Protein AF-A0A2W2CG70-F1 (afdb_monomer_lite)

Radius of gyration: 18.41 Å; chains: 1; bounding box: 42×37×72 Å

Organism: NCBI:txid2070366

pLDDT: mean 86.41, std 15.99, range [41.5, 98.81]

Structure (mmCIF, N/CA/C/O backbone):
data_AF-A0A2W2CG70-F1
#
_entry.id   AF-A0A2W2CG70-F1
#
loop_
_atom_site.group_PDB
_atom_site.id
_atom_site.type_symbol
_atom_site.label_atom_id
_atom_site.label_alt_id
_atom_site.label_comp_id
_atom_site.label_asym_id
_atom_site.label_entity_id
_atom_site.label_seq_id
_atom_site.pdbx_PDB_ins_code
_atom_site.Cartn_x
_atom_site.Cartn_y
_atom_site.Cartn_z
_atom_site.occupancy
_atom_site.B_iso_or_equiv
_atom_site.auth_seq_id
_atom_site.auth_comp_id
_atom_site.auth_asym_id
_atom_site.auth_atom_id
_atom_site.pdbx_PDB_model_num
ATOM 1 N N . MET A 1 1 ? -3.891 -23.982 43.052 1.00 41.50 1 MET A N 1
ATOM 2 C CA . MET A 1 1 ? -4.940 -24.032 42.017 1.00 41.50 1 MET A CA 1
ATOM 3 C C . MET A 1 1 ? -4.743 -22.776 41.187 1.00 41.50 1 MET A C 1
ATOM 5 O O . MET A 1 1 ? -5.044 -21.699 41.677 1.00 41.50 1 MET A O 1
ATOM 9 N N . THR A 1 2 ? -4.042 -22.883 40.058 1.00 48.41 2 THR A N 1
ATOM 10 C CA . THR A 1 2 ? -3.729 -21.728 39.204 1.00 48.41 2 THR A CA 1
ATOM 11 C C . THR A 1 2 ? -4.942 -21.469 38.332 1.00 48.41 2 THR A C 1
ATOM 13 O O . THR A 1 2 ? -5.309 -22.332 37.538 1.00 48.41 2 THR A O 1
ATOM 16 N N . ASP A 1 3 ? -5.580 -20.323 38.533 1.00 46.03 3 ASP A N 1
ATOM 17 C CA . ASP A 1 3 ? -6.665 -19.867 37.677 1.00 46.03 3 ASP A CA 1
ATOM 18 C C . ASP A 1 3 ? -6.081 -19.526 36.301 1.00 46.03 3 ASP A C 1
ATOM 20 O O . ASP A 1 3 ? -5.108 -18.771 36.189 1.00 46.03 3 ASP A O 1
ATOM 24 N N . ALA A 1 4 ? -6.602 -20.165 35.257 1.00 57.19 4 ALA A N 1
ATOM 25 C CA . ALA A 1 4 ? -6.192 -19.877 33.895 1.00 57.19 4 ALA A CA 1
ATOM 26 C C . ALA A 1 4 ? -6.808 -18.531 33.505 1.00 57.19 4 ALA A C 1
ATOM 28 O O . ALA A 1 4 ? -8.027 -18.376 33.539 1.00 57.19 4 ALA A O 1
ATOM 29 N N . ALA A 1 5 ? -5.971 -17.557 33.136 1.00 57.44 5 ALA A N 1
ATOM 30 C CA . ALA A 1 5 ? -6.449 -16.259 32.674 1.00 57.44 5 ALA A CA 1
ATOM 31 C C . ALA A 1 5 ? -7.492 -16.444 31.549 1.00 57.44 5 ALA A C 1
ATOM 33 O O . ALA A 1 5 ? -7.265 -17.257 30.643 1.00 57.44 5 ALA A O 1
ATOM 34 N N . PRO A 1 6 ? -8.625 -15.717 31.580 1.00 58.00 6 PRO A N 1
ATOM 35 C CA . PRO A 1 6 ? -9.666 -15.867 30.575 1.00 58.00 6 PRO A CA 1
ATOM 36 C C . PRO A 1 6 ? -9.093 -15.576 29.188 1.00 58.00 6 PRO A C 1
ATOM 38 O O . PRO A 1 6 ? -8.381 -14.592 28.976 1.00 58.00 6 PRO A O 1
ATOM 41 N N . THR A 1 7 ? -9.395 -16.446 28.226 1.00 61.09 7 THR A N 1
ATOM 42 C CA . THR A 1 7 ? -8.954 -16.282 26.842 1.00 61.09 7 THR A CA 1
ATOM 43 C C . THR A 1 7 ? -9.645 -15.048 26.269 1.00 61.09 7 THR A C 1
ATOM 45 O O . THR A 1 7 ? -10.857 -15.050 26.055 1.00 61.09 7 THR A O 1
ATOM 48 N N . ALA A 1 8 ? -8.895 -13.965 26.061 1.00 67.25 8 ALA A N 1
ATOM 49 C CA . ALA A 1 8 ? -9.449 -12.751 25.478 1.00 67.25 8 ALA A CA 1
ATOM 50 C C . ALA A 1 8 ? -9.982 -13.062 24.072 1.00 67.25 8 ALA A C 1
ATOM 52 O O . ALA A 1 8 ? -9.225 -13.474 23.189 1.00 67.25 8 ALA A O 1
ATOM 53 N N . ARG A 1 9 ? -11.289 -12.873 23.869 1.00 79.31 9 ARG A N 1
ATOM 54 C CA . ARG A 1 9 ? -11.923 -12.970 22.552 1.00 79.31 9 ARG A CA 1
ATOM 55 C C . ARG A 1 9 ? -11.298 -11.914 21.639 1.00 79.31 9 ARG A C 1
ATOM 57 O O . ARG A 1 9 ? -11.255 -10.740 21.997 1.00 79.31 9 ARG A O 1
ATOM 64 N N . ARG A 1 10 ? -10.788 -12.347 20.486 1.00 85.38 10 ARG A N 1
ATOM 65 C CA . ARG A 1 10 ? -10.237 -11.471 19.449 1.00 85.38 10 ARG A CA 1
ATOM 66 C C . ARG A 1 10 ? -11.192 -11.463 18.268 1.00 85.38 10 ARG A C 1
ATOM 68 O O . ARG A 1 10 ? -11.535 -12.533 17.768 1.00 85.38 10 ARG A O 1
ATOM 75 N N . ASP A 1 11 ? -11.590 -10.277 17.835 1.00 92.69 11 ASP A N 1
ATOM 76 C CA . ASP A 1 11 ? -12.303 -10.105 16.575 1.00 92.69 11 ASP A CA 1
ATOM 77 C C . ASP A 1 11 ? -11.275 -10.029 15.441 1.00 92.69 11 ASP A C 1
ATOM 79 O O . ASP A 1 11 ? -10.286 -9.299 15.528 1.00 92.69 11 ASP A O 1
ATOM 83 N N . ILE A 1 12 ? -11.469 -10.850 14.407 1.00 94.00 12 ILE A N 1
ATOM 84 C CA . ILE A 1 12 ? -10.567 -10.961 13.257 1.00 94.00 12 ILE A CA 1
ATOM 85 C C . ILE A 1 12 ? -11.420 -10.895 11.994 1.00 94.00 12 ILE A C 1
ATOM 87 O O . ILE A 1 12 ? -12.376 -11.655 11.845 1.00 94.00 12 ILE A O 1
ATOM 91 N N . ALA A 1 13 ? -11.044 -10.010 11.075 1.00 95.38 13 ALA A N 1
ATOM 92 C CA . ALA A 1 13 ? -11.627 -9.910 9.746 1.00 95.38 13 ALA A CA 1
ATOM 93 C C . ALA A 1 13 ? -10.528 -10.049 8.690 1.00 95.38 13 ALA A C 1
ATOM 95 O O . ALA A 1 13 ? -9.405 -9.592 8.889 1.00 95.38 13 ALA A O 1
ATOM 96 N N . TYR A 1 14 ? -10.869 -10.666 7.559 1.00 95.56 14 TYR A N 1
ATOM 97 C CA . TYR A 1 14 ? -10.005 -10.760 6.387 1.00 95.56 14 TYR A CA 1
ATOM 98 C C . TYR A 1 14 ? -10.739 -10.212 5.168 1.00 95.56 14 TYR A C 1
ATOM 100 O O . TYR A 1 14 ? -11.885 -10.583 4.899 1.00 95.56 14 TYR A O 1
ATOM 108 N N . ARG A 1 15 ? -10.062 -9.356 4.406 1.00 97.25 15 ARG A N 1
ATOM 109 C CA . ARG A 1 15 ? -10.534 -8.856 3.119 1.00 97.25 15 ARG A CA 1
ATOM 110 C C . ARG A 1 15 ? -9.340 -8.737 2.186 1.00 97.25 15 ARG A C 1
ATOM 112 O O . ARG A 1 15 ? -8.284 -8.305 2.607 1.00 97.25 15 ARG A O 1
ATOM 119 N N . ALA A 1 16 ? -9.526 -9.093 0.921 1.00 97.25 16 ALA A N 1
ATOM 120 C CA . ALA A 1 16 ? -8.503 -8.941 -0.102 1.00 97.25 16 ALA A CA 1
ATOM 121 C C . ALA A 1 16 ? -9.121 -8.533 -1.436 1.00 97.25 16 ALA A C 1
ATOM 123 O O . ALA A 1 16 ? -10.304 -8.774 -1.684 1.00 97.25 16 ALA A O 1
ATOM 124 N N . PHE A 1 17 ? -8.282 -7.963 -2.292 1.00 98.69 17 PHE A N 1
ATOM 125 C CA . PHE A 1 17 ? -8.574 -7.613 -3.673 1.00 98.69 17 PHE A CA 1
ATOM 126 C C . PHE A 1 17 ? -7.790 -8.546 -4.599 1.00 98.69 17 PHE A C 1
ATOM 128 O O . PHE A 1 17 ? -6.573 -8.704 -4.458 1.00 98.69 17 PHE A O 1
ATOM 135 N N . ARG A 1 18 ? -8.484 -9.192 -5.537 1.00 98.38 18 ARG A N 1
ATOM 136 C CA . ARG A 1 18 ? -7.924 -10.083 -6.559 1.00 98.38 18 ARG A CA 1
ATOM 137 C C . ARG A 1 18 ? -7.859 -9.342 -7.889 1.00 98.38 18 ARG A C 1
ATOM 139 O O . ARG A 1 18 ? -8.874 -8.954 -8.459 1.00 98.38 18 ARG A O 1
ATOM 146 N N . LEU A 1 19 ? -6.654 -9.143 -8.403 1.00 97.69 19 LEU A N 1
ATOM 147 C CA . LEU A 1 19 ? -6.395 -8.308 -9.570 1.00 97.69 19 LEU A CA 1
ATOM 148 C C . LEU A 1 19 ? -6.132 -9.191 -10.802 1.00 97.69 19 LEU A C 1
ATOM 150 O O . LEU A 1 19 ? -5.531 -10.257 -10.670 1.00 97.69 19 LEU A O 1
ATOM 154 N N . PRO A 1 20 ? -6.584 -8.784 -12.001 1.00 97.62 20 PRO A N 1
ATOM 155 C CA . PRO A 1 20 ? -7.140 -7.468 -12.341 1.00 97.62 20 PRO A CA 1
ATOM 156 C C . PRO A 1 20 ? -8.638 -7.291 -12.037 1.00 97.62 20 PRO A C 1
ATOM 158 O O . PRO A 1 20 ? -9.137 -6.177 -12.171 1.00 97.62 20 PRO A O 1
ATOM 161 N N . ALA A 1 21 ? -9.354 -8.348 -11.638 1.00 98.00 21 ALA A N 1
ATOM 162 C CA . ALA A 1 21 ? -10.815 -8.332 -11.511 1.00 98.00 21 ALA A CA 1
ATOM 163 C C . ALA A 1 21 ? -11.333 -7.203 -10.601 1.00 98.00 21 ALA A C 1
ATOM 165 O O . ALA A 1 21 ? -12.242 -6.477 -10.992 1.00 98.00 21 ALA A O 1
ATOM 166 N N . ASP A 1 22 ? -10.700 -6.990 -9.447 1.00 98.50 22 ASP A N 1
ATOM 167 C CA . ASP A 1 22 ? -11.088 -5.965 -8.471 1.00 98.50 22 ASP A CA 1
ATOM 168 C C . ASP A 1 22 ? -10.424 -4.594 -8.702 1.00 98.50 22 ASP A C 1
ATOM 170 O O . ASP A 1 22 ? -10.625 -3.675 -7.910 1.00 98.50 22 ASP A O 1
ATOM 174 N N . ALA A 1 23 ? -9.644 -4.410 -9.776 1.00 97.88 23 ALA A N 1
ATOM 175 C CA . ALA A 1 23 ? -8.886 -3.170 -9.991 1.00 97.88 23 ALA A CA 1
ATOM 176 C C . ALA A 1 23 ? -9.788 -1.924 -10.020 1.00 97.88 23 ALA A C 1
ATOM 178 O O . ALA A 1 23 ? -9.415 -0.880 -9.487 1.00 97.88 23 ALA A O 1
ATOM 179 N N . HIS A 1 24 ? -10.990 -2.065 -10.585 1.00 97.81 24 HIS A N 1
ATOM 180 C CA . HIS A 1 24 ? -12.003 -1.015 -10.707 1.00 97.81 24 HIS A CA 1
ATOM 181 C C . HIS A 1 24 ? -12.588 -0.541 -9.367 1.00 97.81 24 HIS A C 1
ATOM 183 O O . HIS A 1 24 ? -13.222 0.508 -9.328 1.00 97.81 24 HIS A O 1
ATOM 189 N N . GLN A 1 25 ? -12.412 -1.302 -8.280 1.00 98.31 25 GLN A N 1
ATOM 190 C CA . GLN A 1 25 ? -12.869 -0.885 -6.949 1.00 98.31 25 GLN A CA 1
ATOM 191 C C . GLN A 1 25 ? -11.955 0.186 -6.348 1.00 98.31 25 GLN A C 1
ATOM 193 O O . GLN A 1 25 ? -12.378 0.923 -5.462 1.00 98.31 25 GLN A O 1
ATOM 198 N N . GLY A 1 26 ? -10.702 0.249 -6.804 1.00 98.19 26 GLY A N 1
ATOM 199 C CA . GLY A 1 26 ? -9.720 1.224 -6.353 1.00 98.19 26 GLY A CA 1
ATOM 200 C C . GLY A 1 26 ? -9.451 2.328 -7.372 1.00 98.19 26 GLY A C 1
ATOM 201 O O . GLY A 1 26 ? -9.994 2.357 -8.474 1.00 98.19 26 GLY A O 1
ATOM 202 N N . VAL A 1 27 ? -8.557 3.235 -6.993 1.00 98.62 27 VAL A N 1
ATOM 203 C CA . VAL A 1 27 ? -8.083 4.334 -7.835 1.00 98.62 27 VAL A CA 1
ATOM 204 C C . VAL A 1 27 ? -6.747 3.945 -8.456 1.00 98.62 27 VAL A C 1
ATOM 206 O O . VAL A 1 27 ? -5.806 3.602 -7.741 1.00 98.62 27 VAL A O 1
ATOM 209 N N . LEU A 1 28 ? -6.670 4.009 -9.784 1.00 98.44 28 LEU A N 1
ATOM 210 C CA . LEU A 1 28 ? -5.465 3.770 -10.578 1.00 98.44 28 LEU A CA 1
ATOM 211 C C . LEU A 1 28 ? -4.801 5.116 -10.904 1.00 98.44 28 LEU A C 1
ATOM 213 O O . LEU A 1 28 ? -5.445 6.000 -11.464 1.00 98.44 28 LEU A O 1
ATOM 217 N N . ALA A 1 29 ? -3.516 5.266 -10.589 1.00 97.75 29 ALA A N 1
ATOM 218 C CA . ALA A 1 29 ? -2.725 6.450 -10.914 1.00 97.75 29 ALA A CA 1
ATOM 219 C C . ALA A 1 29 ? -1.403 6.025 -11.569 1.00 97.75 29 ALA A C 1
ATOM 221 O O . ALA A 1 29 ? -0.522 5.483 -10.906 1.00 97.75 29 ALA A O 1
ATOM 222 N N . GLY A 1 30 ? -1.273 6.226 -12.881 1.00 95.25 30 GLY A N 1
ATOM 223 C CA . GLY A 1 30 ? -0.100 5.807 -13.665 1.00 95.25 30 GLY A CA 1
ATOM 224 C C . GLY A 1 30 ? 0.114 4.295 -13.788 1.00 95.25 30 GLY A C 1
ATOM 225 O O . GLY A 1 30 ? 1.184 3.820 -14.165 1.00 95.25 30 GLY A O 1
ATOM 226 N N . VAL A 1 31 ? -0.924 3.529 -13.474 1.00 96.75 31 VAL A N 1
ATOM 227 C CA . VAL A 1 31 ? -1.001 2.074 -13.603 1.00 96.75 31 VAL A CA 1
ATOM 228 C C . VAL A 1 31 ? -2.277 1.716 -14.355 1.00 96.75 31 VAL A C 1
ATOM 230 O O . VAL A 1 31 ? -3.212 2.515 -14.423 1.00 96.75 31 VAL A O 1
ATOM 233 N N . ARG A 1 32 ? -2.353 0.496 -14.880 1.00 96.56 32 ARG A N 1
ATOM 234 C CA . ARG A 1 32 ? -3.570 -0.033 -15.505 1.00 96.56 32 ARG A CA 1
ATOM 235 C C . ARG A 1 32 ? -3.802 -1.487 -15.125 1.00 96.56 32 ARG A C 1
ATOM 237 O O . ARG A 1 32 ? -2.875 -2.198 -14.747 1.00 96.56 32 ARG A O 1
ATOM 244 N N . ALA A 1 33 ? -5.042 -1.942 -15.269 1.00 96.75 33 ALA A N 1
ATOM 245 C CA . ALA A 1 33 ? -5.353 -3.364 -15.226 1.00 96.75 33 ALA A CA 1
ATOM 246 C C . ALA A 1 33 ? -4.838 -4.046 -16.509 1.00 96.75 33 ALA A C 1
ATOM 248 O O . ALA A 1 33 ? -5.208 -3.664 -17.619 1.00 96.75 33 ALA A O 1
ATOM 249 N N . GLY A 1 34 ? -3.963 -5.035 -16.352 1.00 93.75 34 GLY A N 1
ATOM 250 C CA . GLY A 1 34 ? -3.475 -5.925 -17.405 1.00 93.75 34 GLY A CA 1
ATOM 251 C C . GLY A 1 34 ? -4.012 -7.346 -17.241 1.00 93.75 34 GLY A C 1
ATOM 252 O O . GLY A 1 34 ? -4.741 -7.647 -16.300 1.00 93.75 34 GLY A O 1
ATOM 253 N N . GLY A 1 35 ? -3.617 -8.267 -18.124 1.00 90.44 35 GLY A N 1
ATOM 254 C CA . GLY A 1 35 ? -4.119 -9.653 -18.100 1.00 90.44 35 GLY A CA 1
ATOM 255 C C . GLY A 1 35 ? -3.707 -10.475 -16.869 1.00 90.44 35 GLY A C 1
ATOM 256 O O . GLY A 1 35 ? -4.292 -11.521 -16.605 1.00 90.44 35 GLY A O 1
ATOM 257 N N . ARG A 1 36 ? -2.702 -10.017 -16.112 1.00 91.25 36 ARG A N 1
ATOM 258 C CA . ARG A 1 36 ? -2.125 -10.730 -14.958 1.00 91.25 36 ARG A CA 1
ATOM 259 C C . ARG A 1 36 ? -2.292 -10.014 -13.617 1.00 91.25 36 ARG A C 1
ATOM 261 O O . ARG A 1 36 ? -1.913 -10.583 -12.598 1.00 91.25 36 ARG A O 1
ATOM 268 N N . GLY A 1 37 ? -2.801 -8.786 -13.613 1.00 97.00 37 GLY A N 1
ATOM 269 C CA . GLY A 1 37 ? -2.828 -7.931 -12.431 1.00 97.00 37 GLY A CA 1
ATOM 270 C C . GLY A 1 37 ? -2.785 -6.452 -12.793 1.00 97.00 37 GLY A C 1
ATOM 271 O O . GLY A 1 37 ? -3.039 -6.082 -13.937 1.00 97.00 37 GLY A O 1
ATOM 272 N N . ILE A 1 38 ? -2.460 -5.607 -11.822 1.00 97.94 38 ILE A N 1
ATOM 273 C CA . ILE A 1 38 ? -2.182 -4.186 -12.053 1.00 97.94 38 ILE A CA 1
ATOM 274 C C . ILE A 1 38 ? -0.716 -4.028 -12.429 1.00 97.94 38 ILE A C 1
ATOM 276 O O . ILE A 1 38 ? 0.149 -4.550 -11.733 1.00 97.94 38 ILE A O 1
ATOM 280 N N . GLU A 1 39 ? -0.447 -3.293 -13.502 1.00 95.94 39 GLU A N 1
ATOM 281 C CA . GLU A 1 39 ? 0.895 -3.049 -14.029 1.00 95.94 39 GLU A CA 1
ATOM 282 C C . GLU A 1 39 ? 1.145 -1.558 -14.267 1.00 95.94 39 GLU A C 1
ATOM 284 O O . GLU A 1 39 ? 0.213 -0.781 -14.501 1.00 95.94 39 GLU A O 1
ATOM 289 N N . LEU A 1 40 ? 2.414 -1.154 -14.190 1.00 92.62 40 LEU A N 1
ATOM 290 C CA . LEU A 1 40 ? 2.839 0.215 -14.477 1.00 92.62 40 LEU A CA 1
ATOM 291 C C . LEU A 1 40 ? 2.621 0.538 -15.966 1.00 92.62 40 LEU A C 1
ATOM 293 O O . LEU A 1 40 ? 3.000 -0.258 -16.825 1.00 92.62 40 LEU A O 1
ATOM 297 N N . ALA A 1 41 ? 2.001 1.684 -16.264 1.00 89.62 41 ALA A N 1
ATOM 298 C CA . ALA A 1 41 ? 1.659 2.088 -17.631 1.00 89.62 41 ALA A CA 1
ATOM 299 C C . ALA A 1 41 ? 2.252 3.455 -17.975 1.00 89.62 41 ALA A C 1
ATOM 301 O O . ALA A 1 41 ? 3.289 3.506 -18.629 1.00 89.62 41 ALA A O 1
ATOM 302 N N . ASP A 1 42 ? 1.634 4.522 -17.469 1.00 88.81 42 ASP A N 1
ATOM 303 C CA . ASP A 1 42 ? 2.046 5.913 -17.666 1.00 88.81 42 ASP A CA 1
ATOM 304 C C . ASP A 1 42 ? 2.460 6.498 -16.306 1.00 88.81 42 ASP A C 1
ATOM 306 O O . ASP A 1 42 ? 1.625 7.096 -15.627 1.00 88.81 42 ASP A O 1
ATOM 310 N N . PRO A 1 43 ? 3.701 6.270 -15.832 1.00 90.06 43 PRO A N 1
ATOM 311 C CA . PRO A 1 43 ? 4.106 6.636 -14.479 1.00 90.06 43 PRO A CA 1
ATOM 312 C C . PRO A 1 43 ? 3.820 8.110 -14.175 1.00 90.06 43 PRO A C 1
ATOM 314 O O . PRO A 1 43 ? 4.233 9.004 -14.909 1.00 90.06 43 PRO A O 1
ATOM 317 N N . VAL A 1 44 ? 3.129 8.365 -13.065 1.00 90.56 44 VAL A N 1
ATOM 318 C CA . VAL A 1 44 ? 2.716 9.717 -12.640 1.00 90.56 44 VAL A CA 1
ATOM 319 C C . VAL A 1 44 ? 3.591 10.278 -11.522 1.00 90.56 44 VAL A C 1
ATOM 321 O O . VAL A 1 44 ? 3.401 11.413 -11.091 1.00 90.56 44 VAL A O 1
ATOM 324 N N . GLY A 1 45 ? 4.535 9.484 -11.020 1.00 91.12 45 GLY A N 1
ATOM 325 C CA . GLY A 1 45 ? 5.407 9.858 -9.919 1.00 91.12 45 GLY A CA 1
ATOM 326 C C . GLY A 1 45 ? 6.840 9.400 -10.129 1.00 91.12 45 GLY A C 1
ATOM 327 O O . GLY A 1 45 ? 7.146 8.576 -10.993 1.00 91.12 45 GLY A O 1
ATOM 328 N N . ARG A 1 46 ? 7.722 9.938 -9.290 1.00 91.12 46 ARG A N 1
ATOM 329 C CA . ARG A 1 46 ? 9.107 9.498 -9.160 1.00 91.12 46 ARG A CA 1
ATOM 330 C C . ARG A 1 46 ? 9.412 9.258 -7.691 1.00 91.12 46 ARG A C 1
ATOM 332 O O . ARG A 1 46 ? 8.941 10.009 -6.838 1.00 91.12 46 ARG A O 1
ATOM 339 N N . LEU A 1 47 ? 10.199 8.229 -7.412 1.00 90.81 47 LEU A N 1
ATOM 340 C CA . LEU A 1 47 ? 10.715 7.955 -6.079 1.00 90.81 47 LEU A CA 1
ATOM 341 C C . LEU A 1 47 ? 12.225 7.764 -6.167 1.00 90.81 47 LEU A C 1
ATOM 343 O O . LEU A 1 47 ? 12.699 6.934 -6.941 1.00 90.81 47 LEU A O 1
ATOM 347 N N . ASP A 1 48 ? 12.967 8.514 -5.362 1.00 89.50 48 ASP A N 1
ATOM 348 C CA . ASP A 1 48 ? 14.386 8.260 -5.149 1.00 89.50 48 ASP A CA 1
ATOM 349 C C . ASP A 1 48 ? 14.513 7.293 -3.961 1.00 89.50 48 ASP A C 1
ATOM 351 O O . ASP A 1 48 ? 13.917 7.511 -2.903 1.00 89.50 48 ASP A O 1
ATOM 355 N N . HIS A 1 49 ? 15.250 6.199 -4.144 1.00 84.75 49 HIS A N 1
ATOM 356 C CA . HIS A 1 49 ? 15.555 5.237 -3.089 1.00 84.75 49 HIS A CA 1
ATOM 357 C C .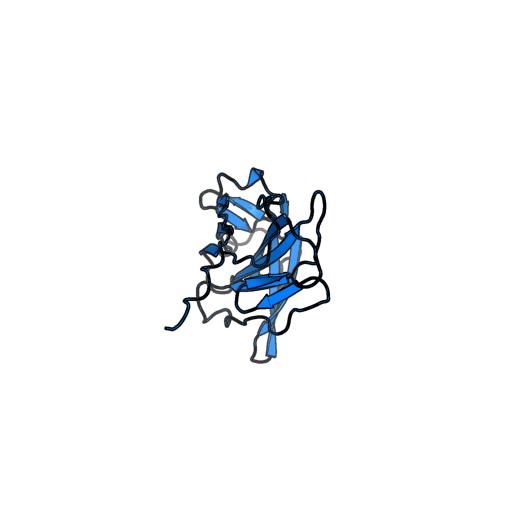 HIS A 1 49 ? 17.065 5.135 -2.914 1.00 84.75 49 HIS A C 1
ATOM 359 O O . HIS A 1 49 ? 17.793 4.938 -3.889 1.00 84.75 49 HIS A O 1
ATOM 365 N N . THR A 1 50 ? 17.517 5.264 -1.671 1.00 82.62 50 THR A N 1
ATOM 366 C CA . THR A 1 50 ? 18.922 5.139 -1.292 1.00 82.62 50 THR A CA 1
ATOM 367 C C . THR A 1 50 ? 19.148 3.772 -0.670 1.00 82.62 50 THR A C 1
ATOM 369 O O . THR A 1 50 ? 18.649 3.498 0.421 1.00 82.62 50 THR A O 1
ATOM 372 N N . ASP A 1 51 ? 19.912 2.935 -1.365 1.00 73.44 51 ASP A N 1
ATOM 373 C CA . ASP A 1 51 ? 20.335 1.634 -0.864 1.00 73.44 51 ASP A CA 1
ATOM 374 C C . ASP A 1 51 ? 21.221 1.796 0.393 1.00 73.44 51 ASP A C 1
ATOM 376 O O . ASP A 1 51 ? 21.882 2.827 0.566 1.00 73.44 51 ASP A O 1
ATOM 380 N N . PRO A 1 52 ? 21.320 0.774 1.268 1.00 69.75 52 PRO A N 1
ATOM 381 C CA . PRO A 1 52 ? 22.200 0.813 2.443 1.00 69.75 52 PRO A CA 1
ATOM 382 C C . PRO A 1 52 ? 23.686 1.054 2.124 1.00 69.75 52 PRO A C 1
ATOM 384 O O . PRO A 1 52 ? 24.435 1.501 2.990 1.00 69.75 52 PRO A O 1
ATOM 387 N N . ASP A 1 53 ? 24.122 0.780 0.889 1.00 77.19 53 ASP A N 1
ATOM 388 C CA . ASP A 1 53 ? 25.465 1.104 0.383 1.00 77.19 53 ASP A CA 1
ATOM 389 C C . ASP A 1 53 ? 25.610 2.579 -0.059 1.00 77.19 53 ASP A C 1
ATOM 391 O O . ASP A 1 53 ? 26.623 2.960 -0.645 1.00 77.19 53 ASP A O 1
ATOM 395 N N . SER A 1 54 ? 24.618 3.417 0.266 1.00 77.38 54 SER A N 1
ATOM 396 C CA . SER A 1 54 ? 24.521 4.853 -0.032 1.00 77.38 54 SER A CA 1
ATOM 397 C C . SER A 1 54 ? 24.366 5.203 -1.514 1.00 77.38 54 SER A C 1
ATOM 399 O O . SER A 1 54 ? 24.546 6.361 -1.896 1.00 77.38 54 SER A O 1
ATOM 401 N N . ARG A 1 55 ? 24.006 4.241 -2.371 1.00 81.06 55 ARG A N 1
ATOM 402 C CA . ARG A 1 55 ? 23.660 4.527 -3.767 1.00 81.06 55 ARG A CA 1
ATOM 403 C C . ARG A 1 55 ? 22.199 4.933 -3.881 1.00 81.06 55 ARG A C 1
ATOM 405 O O . ARG A 1 55 ? 21.304 4.166 -3.546 1.00 81.06 55 ARG A O 1
ATOM 412 N N . THR A 1 56 ? 21.953 6.126 -4.411 1.00 85.19 56 THR A N 1
ATOM 413 C CA . THR A 1 56 ? 20.597 6.574 -4.739 1.00 85.19 56 THR A CA 1
ATOM 414 C C . THR A 1 56 ? 20.247 6.201 -6.171 1.00 85.19 56 THR A C 1
ATOM 416 O O . THR A 1 56 ? 20.973 6.540 -7.105 1.00 85.19 56 THR A O 1
ATOM 419 N N . ARG A 1 57 ? 19.109 5.532 -6.343 1.00 86.69 57 ARG A N 1
ATOM 420 C CA . ARG A 1 57 ? 18.507 5.220 -7.640 1.00 86.69 57 ARG A CA 1
ATOM 421 C C . ARG A 1 57 ? 17.137 5.869 -7.741 1.00 86.69 57 ARG A C 1
ATOM 423 O O . ARG A 1 57 ? 16.415 5.966 -6.750 1.00 86.69 57 ARG A O 1
ATOM 430 N N . ARG A 1 58 ? 16.778 6.280 -8.952 1.00 90.31 58 ARG A N 1
ATOM 431 C CA . ARG A 1 58 ? 15.482 6.880 -9.257 1.00 90.31 58 ARG A CA 1
ATOM 432 C C . ARG A 1 58 ? 14.560 5.860 -9.901 1.00 90.31 58 ARG A C 1
ATOM 434 O O . ARG A 1 58 ? 14.980 5.094 -10.766 1.00 90.31 58 ARG A O 1
ATOM 441 N N . TYR A 1 59 ? 13.297 5.900 -9.505 1.00 92.00 59 TYR A N 1
ATOM 442 C CA . TYR A 1 59 ? 12.262 4.996 -9.978 1.00 92.00 59 TYR A CA 1
ATOM 443 C C . TYR A 1 59 ? 11.086 5.780 -10.545 1.00 92.00 59 TYR A C 1
ATOM 445 O O . TYR A 1 59 ? 10.649 6.769 -9.954 1.00 92.00 59 TYR A O 1
ATOM 453 N N . ALA A 1 60 ? 10.560 5.314 -11.673 1.00 93.56 60 ALA A N 1
ATOM 454 C CA . ALA A 1 60 ? 9.259 5.711 -12.177 1.00 93.56 60 ALA A CA 1
ATOM 455 C C . ALA A 1 60 ? 8.178 4.990 -11.361 1.00 93.56 60 ALA A C 1
ATOM 457 O O . ALA A 1 60 ? 8.305 3.794 -11.079 1.00 93.56 60 ALA A O 1
ATOM 458 N N . ALA A 1 61 ? 7.134 5.718 -10.968 1.00 95.44 61 ALA A N 1
ATOM 459 C CA . ALA A 1 61 ? 6.136 5.238 -10.023 1.00 95.44 61 ALA A CA 1
ATOM 460 C C . ALA A 1 61 ? 4.699 5.438 -10.517 1.00 95.44 61 ALA A C 1
ATOM 462 O O . ALA A 1 61 ? 4.343 6.460 -11.110 1.00 95.44 61 ALA A O 1
ATOM 463 N N . GLY A 1 62 ? 3.855 4.468 -10.190 1.00 97.31 62 GLY A N 1
ATOM 464 C CA . GLY A 1 62 ? 2.404 4.535 -10.315 1.00 97.31 62 GLY A CA 1
ATOM 465 C C . GLY A 1 62 ? 1.769 3.708 -9.203 1.00 97.31 62 GLY A C 1
ATOM 466 O O . GLY A 1 62 ? 2.403 2.800 -8.675 1.00 97.31 62 GLY A O 1
ATOM 467 N N . SER A 1 63 ? 0.544 4.025 -8.799 1.00 98.50 63 SER A N 1
ATOM 468 C CA . SER A 1 63 ? -0.086 3.398 -7.637 1.00 98.50 63 SER A CA 1
ATOM 469 C C . SER A 1 63 ? -1.520 2.966 -7.884 1.00 98.50 63 SER A C 1
ATOM 471 O O . SER A 1 63 ? -2.267 3.593 -8.635 1.00 98.50 63 SER A O 1
ATOM 473 N N . TRP A 1 64 ? -1.904 1.897 -7.196 1.00 98.75 64 TRP A N 1
ATOM 474 C CA . TRP A 1 64 ? -3.295 1.536 -6.993 1.00 98.75 64 TRP A CA 1
ATOM 475 C C . TRP A 1 64 ? -3.657 1.716 -5.523 1.00 98.75 64 TRP A C 1
ATOM 477 O O . TRP A 1 64 ? -2.942 1.239 -4.640 1.00 98.75 64 TRP A O 1
ATOM 487 N N . THR A 1 65 ? -4.759 2.413 -5.260 1.00 98.81 65 THR A N 1
ATOM 488 C CA . THR A 1 65 ? -5.273 2.647 -3.904 1.00 98.81 65 THR A CA 1
ATOM 489 C C . THR A 1 65 ? -6.635 1.989 -3.763 1.00 98.81 65 THR A C 1
ATOM 491 O O . THR A 1 65 ? -7.535 2.284 -4.546 1.00 98.81 65 THR A O 1
ATOM 494 N N . SER A 1 66 ? -6.801 1.111 -2.775 1.00 98.75 66 SER A N 1
ATOM 495 C CA . SER A 1 66 ? -8.077 0.444 -2.505 1.00 98.75 66 SER A CA 1
ATOM 496 C C . SER A 1 66 ? -9.156 1.453 -2.087 1.00 98.75 66 SER A C 1
ATOM 498 O O . SER A 1 66 ? -8.820 2.548 -1.630 1.00 98.75 66 SER A O 1
ATOM 500 N N . PRO A 1 67 ? -10.454 1.112 -2.141 1.00 98.12 67 PRO A N 1
ATOM 501 C CA . PRO A 1 67 ? -11.434 1.825 -1.327 1.00 98.12 67 PRO A CA 1
ATOM 502 C C . PRO A 1 67 ? -11.130 1.583 0.167 1.00 98.12 67 PRO A C 1
ATOM 504 O O . PRO A 1 67 ? -10.404 0.633 0.497 1.00 98.12 67 PRO A O 1
ATOM 507 N N . PRO A 1 68 ? -11.648 2.415 1.085 1.00 97.75 68 PRO A N 1
ATOM 508 C CA . PRO A 1 68 ? -11.618 2.075 2.501 1.00 97.75 68 PRO A CA 1
ATOM 509 C C . PRO A 1 68 ? -12.420 0.791 2.756 1.00 97.75 68 PRO A C 1
ATOM 511 O O . PRO A 1 68 ? -13.473 0.562 2.159 1.00 97.75 68 PRO A O 1
ATOM 514 N N . VAL A 1 69 ? -11.906 -0.058 3.639 1.00 97.75 69 VAL A N 1
ATOM 515 C CA . VAL A 1 69 ? -12.496 -1.339 4.029 1.00 97.75 69 VAL A CA 1
ATOM 516 C C . VAL A 1 69 ? -12.887 -1.264 5.497 1.00 97.75 69 VAL A C 1
ATOM 518 O O . VAL A 1 69 ? -12.031 -1.080 6.359 1.00 97.75 69 VAL A O 1
ATOM 521 N N . ALA A 1 70 ? -14.174 -1.437 5.788 1.00 96.62 70 ALA A N 1
ATOM 522 C CA . ALA A 1 70 ? -14.664 -1.517 7.159 1.00 96.62 70 ALA A CA 1
ATOM 523 C C . ALA A 1 70 ? -14.265 -2.853 7.807 1.00 96.62 70 ALA A C 1
ATOM 525 O O . ALA A 1 70 ? -14.445 -3.916 7.211 1.00 96.62 70 ALA A O 1
ATOM 526 N N . ALA A 1 71 ? -13.769 -2.802 9.045 1.00 95.19 71 ALA A N 1
ATOM 527 C CA . ALA A 1 71 ? -13.495 -3.993 9.851 1.00 95.19 71 ALA A CA 1
ATOM 528 C C . ALA A 1 71 ? -14.747 -4.489 10.596 1.00 95.19 71 ALA A C 1
ATOM 530 O O . ALA A 1 71 ? -14.863 -5.676 10.886 1.00 95.19 71 ALA A O 1
ATOM 531 N N . GLY A 1 72 ? -15.690 -3.586 10.893 1.00 94.00 72 GLY A N 1
ATOM 532 C CA . GLY A 1 72 ? -16.894 -3.878 11.685 1.00 94.00 72 GLY A CA 1
ATOM 533 C C . GLY A 1 72 ? -16.673 -3.848 13.204 1.00 94.00 72 GLY A C 1
ATOM 534 O O . GLY A 1 72 ? -17.595 -4.135 13.961 1.00 94.00 72 GLY A O 1
ATOM 535 N N . PHE A 1 73 ? -15.466 -3.493 13.649 1.00 94.81 73 PHE A N 1
ATOM 536 C CA . PHE A 1 73 ? -15.070 -3.339 15.049 1.00 94.81 73 PHE A CA 1
ATOM 537 C C . PHE A 1 73 ? -13.888 -2.365 15.160 1.00 94.81 73 PHE A C 1
ATOM 539 O O . PHE A 1 73 ? -13.270 -2.009 14.155 1.00 94.81 73 PHE A O 1
ATOM 546 N N . ALA A 1 74 ? -13.565 -1.935 16.382 1.00 95.75 74 ALA A N 1
ATOM 547 C CA . ALA A 1 74 ? -12.394 -1.100 16.638 1.00 95.75 74 ALA A CA 1
ATOM 548 C C . ALA A 1 74 ? -11.098 -1.885 16.361 1.00 95.75 74 ALA A C 1
ATOM 550 O O . ALA A 1 74 ? -10.813 -2.897 17.005 1.00 95.75 74 ALA A O 1
ATOM 551 N N . VAL A 1 75 ? -10.313 -1.409 15.402 1.00 96.56 75 VAL A N 1
ATOM 552 C CA . VAL A 1 75 ? -9.081 -2.037 14.925 1.00 96.56 75 VAL A CA 1
ATOM 553 C C . VAL A 1 75 ? -7.923 -1.679 15.850 1.00 96.56 75 VAL A C 1
ATOM 555 O O . VAL A 1 75 ? -7.690 -0.509 16.145 1.00 96.56 75 VAL A O 1
ATOM 558 N N . ARG A 1 76 ? -7.163 -2.693 16.275 1.00 96.25 76 ARG A N 1
ATOM 559 C CA . ARG A 1 76 ? -5.885 -2.505 16.983 1.00 96.25 76 ARG A CA 1
ATOM 560 C C . ARG A 1 76 ? -4.671 -2.753 16.107 1.00 96.25 76 ARG A C 1
ATOM 562 O O . ARG A 1 76 ? -3.667 -2.067 16.258 1.00 96.25 76 ARG A O 1
ATOM 569 N N . GLU A 1 77 ? -4.762 -3.735 15.221 1.00 96.56 77 GLU A N 1
ATOM 570 C CA . GLU A 1 77 ? -3.655 -4.187 14.388 1.00 96.56 77 GLU A CA 1
ATOM 571 C C . GLU A 1 77 ? -4.171 -4.480 12.978 1.00 96.56 77 GLU A C 1
ATOM 573 O O . GLU A 1 77 ? -5.257 -5.043 12.821 1.00 96.56 77 GLU A O 1
ATOM 578 N N . VAL A 1 78 ? -3.396 -4.104 11.961 1.00 97.31 78 VAL A N 1
ATOM 579 C CA . VAL A 1 78 ? -3.626 -4.485 10.561 1.00 97.31 78 VAL A CA 1
ATOM 580 C C . VAL A 1 78 ? -2.332 -5.055 10.002 1.00 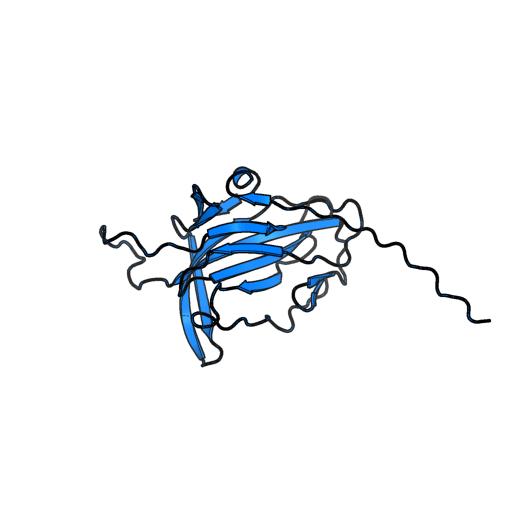97.31 78 VAL A C 1
ATOM 582 O O . VAL A 1 78 ? -1.292 -4.400 10.056 1.00 97.31 78 VAL A O 1
ATOM 585 N N . VAL A 1 79 ? -2.407 -6.263 9.451 1.00 95.88 79 VAL A N 1
ATOM 586 C CA . VAL A 1 79 ? -1.271 -6.972 8.852 1.00 95.88 79 VAL A CA 1
ATOM 587 C C . VAL A 1 79 ? -1.577 -7.168 7.369 1.00 95.88 79 VAL A C 1
ATOM 589 O O . VAL A 1 79 ? -2.448 -7.981 7.054 1.00 95.88 79 VAL A O 1
ATOM 592 N N . PRO A 1 80 ? -0.928 -6.429 6.452 1.00 95.62 80 PRO A N 1
ATOM 593 C CA . PRO A 1 80 ? -1.152 -6.607 5.031 1.00 95.62 80 PRO A CA 1
ATOM 594 C C . PRO A 1 80 ? -0.411 -7.832 4.497 1.00 95.62 80 PRO A C 1
ATOM 596 O O . PRO A 1 80 ? 0.667 -8.214 4.949 1.00 95.62 80 PRO A O 1
ATOM 599 N N . SER A 1 81 ? -0.969 -8.390 3.437 1.00 95.81 81 SER A N 1
ATOM 600 C CA . SER A 1 81 ? -0.401 -9.462 2.636 1.00 95.81 81 SER A CA 1
ATOM 601 C C . SER A 1 81 ? -0.599 -9.154 1.153 1.00 95.81 81 SER A C 1
ATOM 603 O O . SER A 1 81 ? -1.562 -8.495 0.756 1.00 95.81 81 SER A O 1
ATOM 605 N N . TRP A 1 82 ? 0.314 -9.611 0.298 1.00 97.31 82 TRP A N 1
ATOM 606 C CA . TRP A 1 82 ? 0.206 -9.389 -1.143 1.00 97.31 82 TRP A CA 1
ATOM 607 C C . TRP A 1 82 ? 0.821 -10.520 -1.958 1.00 97.31 82 TRP A C 1
ATOM 609 O O . TRP A 1 82 ? 1.565 -11.369 -1.470 1.00 97.31 82 TRP A O 1
ATOM 619 N N . THR A 1 83 ? 0.492 -10.530 -3.245 1.00 97.44 83 THR A N 1
ATOM 620 C CA . THR A 1 83 ? 1.146 -11.360 -4.258 1.00 97.44 83 THR A CA 1
ATOM 621 C C . THR A 1 83 ? 1.452 -10.481 -5.454 1.00 97.44 83 THR A C 1
ATOM 623 O O . THR A 1 83 ? 0.558 -9.810 -5.974 1.00 97.44 83 THR A O 1
ATOM 626 N N . ALA A 1 84 ? 2.705 -10.483 -5.892 1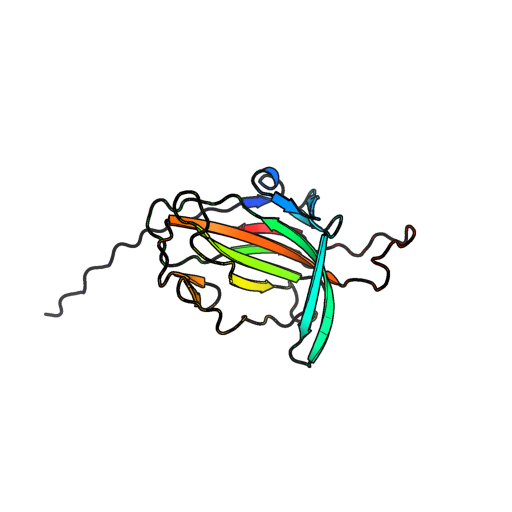.00 96.06 84 ALA A N 1
ATOM 627 C CA . ALA A 1 84 ? 3.168 -9.676 -7.006 1.00 96.06 84 ALA A CA 1
ATOM 628 C C . ALA A 1 84 ? 4.302 -10.379 -7.756 1.00 96.06 84 ALA A C 1
ATOM 630 O O . ALA A 1 84 ? 4.992 -11.230 -7.197 1.00 96.06 84 ALA A O 1
ATOM 631 N N . ASP A 1 85 ? 4.496 -9.993 -9.012 1.00 94.31 85 ASP A N 1
ATOM 632 C CA . ASP A 1 85 ? 5.718 -10.263 -9.759 1.00 94.31 85 ASP A CA 1
ATOM 633 C C . ASP A 1 85 ? 6.535 -8.969 -9.812 1.00 94.31 85 ASP A C 1
ATOM 635 O O . ASP A 1 85 ? 5.993 -7.911 -10.126 1.00 94.31 85 ASP A O 1
ATOM 639 N N . ALA A 1 86 ? 7.833 -9.040 -9.541 1.00 91.50 86 ALA A N 1
ATOM 640 C CA . ALA A 1 86 ? 8.736 -7.902 -9.669 1.00 91.50 86 ALA A CA 1
ATOM 641 C C . ALA A 1 86 ? 9.994 -8.358 -10.417 1.00 91.50 86 ALA A C 1
ATOM 643 O O . ALA A 1 86 ? 10.818 -9.060 -9.836 1.00 91.50 86 ALA A O 1
ATOM 644 N N . PRO A 1 87 ? 10.125 -8.035 -11.716 1.00 90.00 87 PRO A N 1
ATOM 645 C CA . PRO A 1 87 ? 11.351 -8.301 -12.464 1.00 90.00 87 PRO A CA 1
ATOM 646 C C . PRO A 1 87 ? 12.559 -7.590 -11.845 1.00 90.00 87 PRO A C 1
ATOM 648 O O . PRO A 1 87 ? 12.393 -6.637 -11.085 1.00 90.00 87 PRO A O 1
ATOM 651 N N . ALA A 1 88 ? 13.771 -8.021 -12.201 1.00 85.88 88 ALA A N 1
ATOM 652 C CA . ALA A 1 88 ? 15.003 -7.454 -11.657 1.00 85.88 88 ALA A CA 1
ATOM 653 C C . ALA A 1 88 ? 15.032 -5.918 -11.780 1.00 85.88 88 ALA A C 1
ATOM 655 O O . ALA A 1 88 ? 14.714 -5.349 -12.826 1.00 85.88 88 ALA A O 1
ATOM 656 N N . GLY A 1 89 ? 15.400 -5.244 -10.691 1.00 86.00 89 GLY A N 1
ATOM 657 C CA . GLY A 1 89 ? 15.386 -3.782 -10.593 1.00 86.00 89 GLY A CA 1
ATOM 658 C C . GLY A 1 89 ? 14.032 -3.194 -10.197 1.00 86.00 89 GLY A C 1
ATOM 659 O O . GLY A 1 89 ? 13.992 -2.055 -9.751 1.00 86.00 89 GLY A O 1
ATOM 660 N N . CYS A 1 90 ? 12.931 -3.931 -10.335 1.00 90.69 90 CYS A N 1
ATOM 661 C CA . CYS A 1 90 ? 11.600 -3.466 -9.962 1.00 90.69 90 CYS A CA 1
ATOM 662 C C . CYS A 1 90 ? 11.253 -3.870 -8.532 1.00 90.69 90 CYS A C 1
ATOM 664 O O . CYS A 1 90 ? 11.715 -4.888 -8.018 1.00 90.69 90 CYS A O 1
ATOM 666 N N . TRP A 1 91 ? 10.378 -3.094 -7.910 1.00 92.94 91 TRP A N 1
ATOM 667 C CA . TRP A 1 91 ? 9.884 -3.365 -6.568 1.00 92.94 91 TRP A CA 1
ATOM 668 C C . TRP A 1 91 ? 8.533 -2.676 -6.359 1.00 92.94 91 TRP A C 1
ATOM 670 O O . TRP A 1 91 ? 8.018 -1.981 -7.239 1.00 92.94 91 TRP A O 1
ATOM 680 N N . LEU A 1 92 ? 7.917 -2.912 -5.208 1.00 94.19 92 LEU A N 1
ATOM 681 C CA . LEU A 1 92 ? 6.672 -2.273 -4.809 1.00 94.19 92 LEU A CA 1
ATOM 682 C C . LEU A 1 92 ? 6.758 -1.753 -3.381 1.00 94.19 92 LEU A C 1
ATOM 684 O O . LEU A 1 92 ? 7.407 -2.355 -2.530 1.00 94.19 92 LEU A O 1
ATOM 688 N N . ARG A 1 93 ? 6.050 -0.660 -3.121 1.00 95.25 93 ARG A N 1
ATOM 689 C CA . ARG A 1 93 ? 5.827 -0.119 -1.783 1.00 95.25 93 ARG A CA 1
ATOM 690 C C . ARG A 1 93 ? 4.390 -0.389 -1.364 1.00 95.25 93 ARG A C 1
ATOM 692 O O . ARG A 1 93 ? 3.472 -0.017 -2.093 1.00 95.25 93 ARG A O 1
ATOM 699 N N . VAL A 1 94 ? 4.198 -1.008 -0.204 1.00 96.19 94 VAL A N 1
ATOM 700 C CA . VAL A 1 94 ? 2.885 -1.240 0.414 1.00 96.19 94 VAL A CA 1
ATOM 701 C C . VAL A 1 94 ? 2.719 -0.267 1.565 1.00 96.19 94 VAL A C 1
ATOM 703 O O . VAL A 1 94 ? 3.526 -0.250 2.494 1.00 96.19 94 VAL A O 1
ATOM 706 N N . GLU A 1 95 ? 1.657 0.524 1.511 1.00 97.31 95 GLU A N 1
ATOM 707 C CA . GLU A 1 95 ? 1.303 1.494 2.538 1.00 97.31 95 GLU A CA 1
ATOM 708 C C . GLU A 1 95 ? -0.099 1.224 3.076 1.00 97.31 95 GLU A C 1
ATOM 710 O O . GLU A 1 95 ? -1.013 0.902 2.313 1.00 97.31 95 GLU A O 1
ATOM 715 N N . LEU A 1 96 ? -0.289 1.419 4.379 1.00 97.19 96 LEU A N 1
ATOM 716 C CA . LEU A 1 96 ? -1.596 1.374 5.028 1.00 97.19 96 LEU A CA 1
ATOM 717 C C . LEU A 1 96 ? -1.890 2.684 5.740 1.00 97.19 96 LEU A C 1
ATOM 719 O O . LEU A 1 96 ? -0.989 3.375 6.213 1.00 97.19 96 LEU A O 1
ATOM 723 N N . ARG A 1 97 ? -3.178 2.969 5.885 1.00 97.81 97 ARG A N 1
ATOM 724 C CA . ARG A 1 97 ? -3.684 3.917 6.874 1.00 97.81 97 ARG A CA 1
ATOM 725 C C . ARG A 1 97 ? -4.911 3.357 7.574 1.00 97.81 97 ARG A C 1
ATOM 727 O O . ARG A 1 97 ? -5.687 2.611 6.970 1.00 97.81 97 ARG A O 1
ATOM 734 N N . GLY A 1 98 ? -5.092 3.748 8.828 1.00 97.88 98 GLY A N 1
ATOM 735 C CA . GLY A 1 98 ? -6.326 3.531 9.563 1.00 97.88 98 GLY A CA 1
ATOM 736 C C . GLY A 1 98 ? -7.444 4.418 9.020 1.00 97.88 98 GLY A C 1
ATOM 737 O O . GLY A 1 98 ? -7.241 5.588 8.685 1.00 97.88 98 GLY A O 1
ATOM 738 N N . TRP A 1 99 ? -8.637 3.845 8.935 1.00 98.00 99 TRP A N 1
ATOM 739 C CA . TRP A 1 99 ? -9.860 4.538 8.559 1.00 98.00 99 TRP A CA 1
ATOM 740 C C . TRP A 1 99 ? -10.788 4.645 9.767 1.00 98.00 99 TRP A C 1
ATOM 742 O O . TRP A 1 99 ? -10.952 3.665 10.494 1.00 98.00 99 TRP A O 1
ATOM 752 N N . GLY A 1 100 ? -11.377 5.815 9.984 1.00 94.88 100 GLY A N 1
ATOM 753 C CA . GLY A 1 100 ? -12.370 6.062 11.024 1.00 94.88 100 GLY A CA 1
ATOM 754 C C . GLY A 1 100 ? -13.648 6.592 10.394 1.00 94.88 100 GLY A C 1
ATOM 755 O O . GLY A 1 100 ? -13.622 7.623 9.724 1.00 94.88 100 GLY A O 1
ATOM 756 N N . ASP A 1 101 ? -14.748 5.879 10.611 1.00 86.06 101 ASP A N 1
ATOM 757 C CA . ASP A 1 101 ? -16.072 6.176 10.058 1.00 86.06 101 ASP A CA 1
ATOM 758 C C . ASP A 1 101 ? -15.992 6.518 8.557 1.00 86.06 101 ASP A C 1
ATOM 760 O O . ASP A 1 101 ? -15.751 5.634 7.732 1.00 86.06 101 ASP A O 1
ATOM 764 N N . ASP A 1 102 ? -16.095 7.799 8.202 1.00 89.12 102 ASP A N 1
ATOM 765 C CA . ASP A 1 102 ? -16.137 8.274 6.816 1.00 89.12 102 ASP A CA 1
ATOM 766 C C . ASP A 1 102 ? -14.824 8.917 6.326 1.00 89.12 102 ASP A C 1
ATOM 768 O O . ASP A 1 102 ? -14.768 9.454 5.217 1.00 89.12 102 ASP A O 1
ATOM 772 N N . SER A 1 103 ? -13.750 8.886 7.122 1.00 95.94 103 SER A N 1
ATOM 773 C CA . SER A 1 103 ? -12.500 9.585 6.799 1.00 95.94 103 SER A CA 1
ATOM 774 C C . SER A 1 103 ? -11.231 8.862 7.282 1.00 95.94 103 SER A C 1
ATOM 776 O O . SER A 1 103 ? -11.287 7.954 8.110 1.00 95.94 103 SER A O 1
ATOM 778 N N . PRO A 1 104 ? -10.041 9.232 6.775 1.00 97.62 104 PRO A N 1
ATOM 779 C CA . PRO A 1 104 ? -8.785 8.721 7.312 1.00 97.62 104 PRO A CA 1
ATOM 780 C C . PRO A 1 104 ? -8.606 9.123 8.781 1.00 97.62 104 PRO A C 1
ATOM 782 O O . PRO A 1 104 ? -8.663 10.307 9.101 1.00 97.62 104 PRO A O 1
ATOM 785 N N . ALA A 1 105 ? -8.332 8.149 9.648 1.00 97.38 105 ALA A N 1
ATOM 786 C CA . ALA A 1 105 ? -8.047 8.380 11.067 1.00 97.38 105 ALA A CA 1
ATOM 787 C C . ALA A 1 105 ? -6.543 8.472 11.365 1.00 97.38 105 ALA A C 1
ATOM 789 O O . ALA A 1 105 ? -6.159 8.836 12.470 1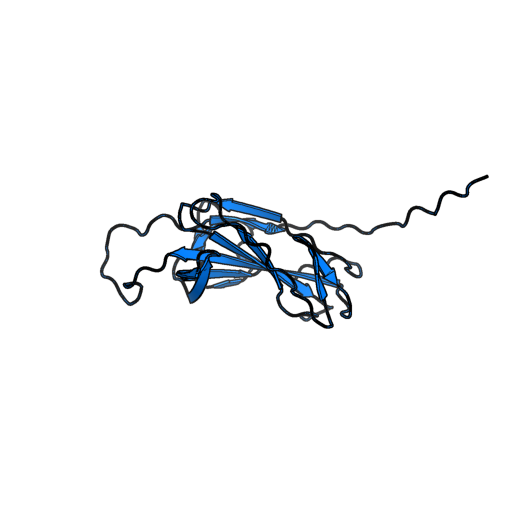.00 97.38 105 ALA A O 1
ATOM 790 N N . THR A 1 106 ? -5.694 8.119 10.396 1.00 97.62 106 THR A N 1
ATOM 791 C CA . THR A 1 106 ? -4.235 8.197 10.506 1.00 97.62 106 THR A CA 1
ATOM 792 C C . THR A 1 106 ? -3.612 8.709 9.205 1.00 97.62 106 THR A C 1
ATOM 794 O O . THR A 1 106 ? -4.251 8.728 8.143 1.00 97.62 106 THR A O 1
ATOM 797 N N . GLY A 1 107 ? -2.318 9.033 9.260 1.00 96.69 107 GLY A N 1
ATOM 798 C CA . GLY A 1 107 ? -1.474 9.161 8.071 1.00 96.69 107 GLY A CA 1
ATOM 799 C C . GLY A 1 107 ? -1.251 7.825 7.347 1.00 96.69 107 GLY A C 1
ATOM 800 O O . GLY A 1 107 ? -1.745 6.777 7.766 1.00 96.69 107 GLY A O 1
ATOM 801 N N . TRP A 1 108 ? -0.502 7.874 6.243 1.00 97.25 108 TRP A N 1
ATOM 802 C CA . TRP A 1 108 ? -0.004 6.680 5.558 1.00 97.25 108 TRP A CA 1
ATOM 803 C C . TRP A 1 108 ? 1.296 6.207 6.201 1.00 97.25 108 TRP A C 1
ATOM 805 O O . TRP A 1 108 ? 2.204 7.008 6.410 1.00 97.25 108 TRP A O 1
ATOM 815 N N . TYR A 1 109 ? 1.399 4.905 6.436 1.00 95.94 109 TYR A N 1
ATOM 816 C CA . TYR A 1 109 ? 2.603 4.250 6.931 1.00 95.94 109 TYR A CA 1
ATOM 817 C C . TYR A 1 109 ? 3.101 3.260 5.889 1.00 95.94 109 TYR A C 1
ATOM 819 O O . TYR A 1 109 ? 2.302 2.534 5.300 1.00 95.94 109 TYR A O 1
ATOM 827 N N . VAL A 1 110 ? 4.414 3.206 5.676 1.00 94.06 110 VAL A N 1
ATOM 828 C CA . VAL A 1 110 ? 5.064 2.234 4.790 1.00 94.06 110 VAL A CA 1
ATOM 829 C C . VAL A 1 110 ? 5.235 0.922 5.543 1.00 94.06 110 VAL A C 1
ATOM 831 O O . VAL A 1 110 ? 5.983 0.862 6.514 1.00 94.06 110 VAL A O 1
ATOM 834 N N . LEU A 1 111 ? 4.558 -0.134 5.107 1.00 91.81 111 LEU A N 1
ATOM 835 C CA . LEU A 1 111 ? 4.647 -1.447 5.747 1.00 91.81 111 LEU A CA 1
ATOM 836 C C . LEU A 1 111 ? 5.753 -2.280 5.118 1.00 91.81 111 LEU A C 1
ATOM 838 O O . LEU A 1 111 ? 6.454 -2.991 5.827 1.00 91.81 111 LEU A O 1
ATOM 842 N N . ALA A 1 112 ? 5.949 -2.149 3.807 1.00 89.50 112 ALA A N 1
ATOM 843 C CA . ALA A 1 112 ? 7.018 -2.846 3.120 1.00 89.50 112 ALA A CA 1
ATOM 844 C C . ALA A 1 112 ? 7.468 -2.115 1.861 1.00 89.50 112 ALA A C 1
ATOM 846 O O . ALA A 1 112 ? 6.642 -1.644 1.080 1.00 89.50 112 ALA A O 1
ATOM 847 N N . ASP A 1 113 ? 8.777 -2.153 1.636 1.00 91.12 113 ASP A N 1
ATOM 848 C CA . ASP A 1 113 ? 9.369 -2.064 0.309 1.00 91.12 113 ASP A CA 1
ATOM 849 C C . ASP A 1 113 ? 9.800 -3.483 -0.089 1.00 91.12 113 ASP A C 1
ATOM 851 O O . ASP A 1 113 ? 10.619 -4.115 0.588 1.00 91.12 113 ASP A O 1
ATOM 855 N N . TRP A 1 114 ? 9.186 -4.026 -1.140 1.00 90.88 114 TRP A N 1
ATOM 856 C CA . TRP A 1 114 ? 9.293 -5.433 -1.518 1.00 90.88 114 TRP A CA 1
ATOM 857 C C . TRP A 1 114 ? 9.760 -5.607 -2.961 1.00 90.88 114 TRP A C 1
ATOM 859 O O . TRP A 1 114 ? 9.151 -5.072 -3.886 1.00 90.88 114 TRP A O 1
ATOM 869 N N . ALA A 1 115 ? 10.784 -6.432 -3.152 1.00 89.94 115 ALA A N 1
ATOM 870 C CA . ALA A 1 115 ? 11.225 -6.947 -4.443 1.00 89.94 115 ALA A CA 1
ATOM 871 C C . ALA A 1 115 ? 11.144 -8.481 -4.439 1.00 89.94 115 ALA A C 1
ATOM 873 O O . ALA A 1 115 ? 11.147 -9.106 -3.375 1.00 89.94 115 ALA A O 1
ATOM 874 N N . ALA A 1 116 ? 11.054 -9.092 -5.624 1.00 86.62 116 ALA A N 1
ATOM 875 C CA . ALA A 1 116 ? 11.032 -10.551 -5.745 1.00 86.62 116 ALA A CA 1
ATOM 876 C C . ALA A 1 116 ? 12.425 -11.175 -5.552 1.00 86.62 116 ALA A C 1
ATOM 878 O O . ALA A 1 116 ? 12.519 -12.332 -5.146 1.00 86.62 116 ALA A O 1
ATOM 879 N N . ASP A 1 117 ? 13.485 -10.414 -5.834 1.00 74.44 117 ASP A N 1
ATOM 880 C CA . ASP A 1 117 ? 14.871 -10.787 -5.573 1.00 74.44 117 ASP A CA 1
ATOM 881 C C . ASP A 1 117 ? 15.533 -9.802 -4.594 1.00 74.44 117 ASP A C 1
ATOM 883 O O . ASP A 1 117 ? 15.189 -8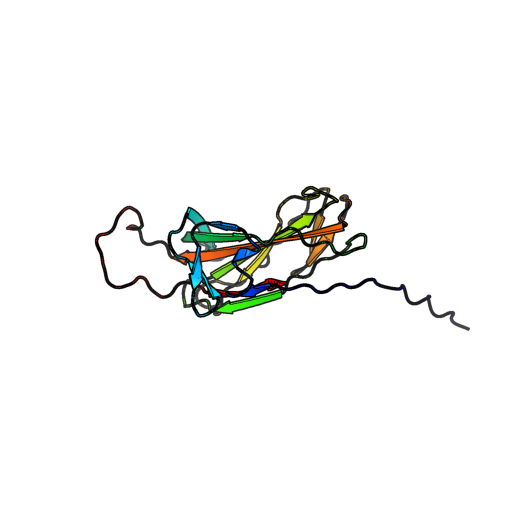.623 -4.539 1.00 74.44 117 ASP A O 1
ATOM 887 N N . ASP A 1 118 ? 16.495 -10.298 -3.812 1.00 63.66 118 ASP A N 1
ATOM 888 C CA . ASP A 1 118 ? 17.295 -9.477 -2.888 1.00 63.66 118 ASP A CA 1
ATOM 889 C C . ASP A 1 118 ? 18.520 -8.842 -3.585 1.00 63.66 118 ASP A C 1
ATOM 891 O O . ASP A 1 118 ? 19.328 -8.160 -2.949 1.00 63.66 118 ASP A O 1
ATOM 895 N N . HIS A 1 119 ? 18.701 -9.096 -4.889 1.00 56.59 119 HIS A N 1
ATOM 896 C CA . HIS A 1 119 ? 19.850 -8.626 -5.668 1.00 56.59 119 HIS A CA 1
ATOM 897 C C . HIS A 1 119 ? 19.641 -7.214 -6.220 1.00 56.59 119 HIS A C 1
ATOM 899 O O . HIS A 1 119 ? 20.614 -6.474 -6.382 1.00 56.59 119 HIS A O 1
ATOM 905 N N . ALA A 1 120 ? 18.394 -6.839 -6.507 1.00 53.03 120 ALA A N 1
ATOM 906 C CA . ALA A 1 120 ? 18.038 -5.518 -7.002 1.00 53.03 120 ALA A CA 1
ATOM 907 C C . ALA A 1 120 ? 17.732 -4.506 -5.892 1.00 53.03 120 ALA A C 1
ATOM 909 O O . ALA A 1 120 ? 17.952 -3.313 -6.092 1.00 53.03 120 ALA A O 1
ATOM 910 N N . PHE A 1 121 ? 17.216 -4.977 -4.755 1.00 54.38 121 PHE A N 1
ATOM 911 C CA . PHE A 1 121 ? 16.766 -4.149 -3.643 1.00 54.38 121 PHE A CA 1
ATOM 912 C C . PHE A 1 121 ? 16.879 -4.946 -2.345 1.00 54.38 121 PHE A C 1
ATOM 914 O O . PHE A 1 121 ? 16.239 -5.987 -2.188 1.00 54.38 121 PHE A O 1
ATOM 921 N N . ARG A 1 122 ? 17.679 -4.475 -1.385 1.00 58.00 122 ARG A N 1
ATOM 922 C CA . ARG A 1 122 ? 17.733 -5.132 -0.075 1.00 58.00 122 ARG A CA 1
ATOM 923 C C . ARG A 1 122 ? 16.474 -4.760 0.704 1.00 58.00 122 ARG A C 1
ATOM 925 O O . ARG A 1 122 ? 16.267 -3.585 1.006 1.00 58.00 122 ARG A O 1
ATOM 932 N N . ARG A 1 123 ? 15.664 -5.764 1.069 1.00 56.16 123 ARG A N 1
ATOM 933 C CA . ARG A 1 123 ? 14.483 -5.581 1.929 1.00 56.16 123 ARG A CA 1
ATOM 934 C C . ARG A 1 123 ? 14.888 -4.794 3.167 1.00 56.16 123 ARG A C 1
ATOM 936 O O . ARG A 1 123 ? 15.659 -5.270 3.999 1.00 56.16 123 ARG A O 1
ATOM 943 N N . THR A 1 124 ? 14.376 -3.577 3.258 1.00 53.47 124 THR A N 1
ATOM 944 C CA . THR A 1 124 ? 14.621 -2.696 4.388 1.00 53.47 124 THR A CA 1
ATOM 945 C C . THR A 1 124 ? 13.282 -2.513 5.074 1.00 53.47 124 THR A C 1
ATOM 947 O O . THR A 1 124 ? 12.396 -1.841 4.553 1.00 53.47 124 THR A O 1
ATOM 950 N N . SER A 1 125 ? 13.106 -3.142 6.236 1.00 55.66 125 SER A N 1
ATOM 951 C CA . SER A 1 125 ? 12.045 -2.731 7.154 1.00 55.66 125 SER A CA 1
ATOM 952 C C . SER A 1 125 ? 12.276 -1.255 7.464 1.00 55.66 125 SER A C 1
ATOM 954 O O . SER A 1 125 ? 13.367 -0.925 7.927 1.00 55.66 125 SER A O 1
ATOM 956 N N . VAL A 1 126 ? 11.307 -0.377 7.198 1.00 62.62 126 VAL A N 1
ATOM 957 C CA . VAL A 1 126 ? 11.435 1.054 7.512 1.00 62.62 126 VAL A CA 1
ATOM 958 C C . V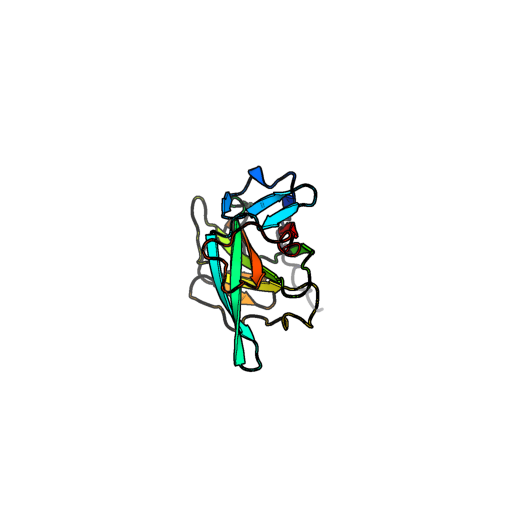AL A 1 126 ? 11.270 1.213 9.029 1.00 62.62 126 VAL A C 1
ATOM 960 O O . VAL A 1 126 ? 10.139 1.138 9.522 1.00 62.62 126 VAL A O 1
ATOM 963 N N . PRO A 1 127 ? 12.357 1.379 9.806 1.00 58.34 127 PRO A N 1
ATOM 964 C CA . PRO A 1 127 ? 12.273 1.337 11.257 1.00 58.34 127 PRO A CA 1
ATOM 965 C C . PRO A 1 127 ? 11.628 2.619 11.786 1.00 58.34 127 PRO A C 1
ATOM 967 O O . PRO A 1 127 ? 11.813 3.698 11.228 1.00 58.34 127 PRO A O 1
ATOM 970 N N . GLY A 1 128 ? 10.927 2.521 12.916 1.00 66.25 128 GLY A N 1
ATOM 971 C CA . GLY A 1 128 ? 10.600 3.692 13.734 1.00 66.25 128 GLY A CA 1
ATOM 972 C C . GLY A 1 128 ? 9.480 4.595 13.212 1.00 66.25 128 GLY A C 1
ATOM 973 O O . GLY A 1 128 ? 9.335 5.703 13.723 1.00 66.25 128 GLY A O 1
ATOM 974 N N . GLN A 1 129 ? 8.664 4.147 12.253 1.00 82.81 129 GLN A N 1
ATOM 975 C CA . GLN A 1 129 ? 7.454 4.882 11.876 1.00 82.81 129 GLN A CA 1
ATOM 976 C C . GLN A 1 129 ? 6.450 4.862 13.030 1.00 82.81 129 GLN A C 1
ATOM 978 O O . GLN A 1 129 ? 5.865 3.826 13.346 1.00 82.81 129 GLN A O 1
ATOM 983 N N . ARG A 1 130 ? 6.284 6.011 13.681 1.00 90.75 130 ARG A N 1
ATOM 984 C CA . ARG A 1 130 ? 5.368 6.225 14.798 1.00 90.75 130 ARG A CA 1
ATOM 985 C C . ARG A 1 130 ? 5.005 7.698 14.880 1.00 90.75 130 ARG A C 1
ATOM 987 O O . ARG A 1 130 ? 5.883 8.553 14.798 1.00 90.75 130 ARG A O 1
ATOM 994 N N . ASP A 1 131 ? 3.745 7.960 15.172 1.00 91.62 131 ASP A N 1
ATOM 995 C CA . ASP A 1 131 ? 3.249 9.253 15.628 1.00 91.62 131 ASP A CA 1
ATOM 996 C C . ASP A 1 131 ? 2.271 9.050 16.803 1.00 91.62 131 ASP A C 1
ATOM 998 O O . ASP A 1 131 ? 2.360 8.051 17.528 1.00 91.62 131 ASP A O 1
ATOM 1002 N N . ALA A 1 132 ? 1.399 10.029 17.058 1.00 94.44 132 ALA A N 1
ATOM 1003 C CA . ALA A 1 132 ? 0.392 9.939 18.110 1.00 94.44 132 ALA A CA 1
ATOM 1004 C C . ALA A 1 132 ? -0.698 8.898 17.792 1.00 94.44 132 ALA A C 1
ATOM 1006 O O . ALA A 1 132 ? -1.226 8.260 18.706 1.00 94.44 132 ALA A O 1
ATOM 1007 N N . ASP A 1 133 ? -0.999 8.690 16.513 1.00 95.88 133 ASP A N 1
ATOM 1008 C CA . ASP A 1 133 ? -2.168 7.960 16.041 1.00 95.88 133 ASP A CA 1
ATOM 1009 C C . ASP A 1 133 ? -1.882 6.467 15.903 1.00 95.88 133 ASP A C 1
ATOM 1011 O O . ASP A 1 133 ? -2.674 5.641 16.374 1.00 95.88 133 ASP A O 1
ATOM 1015 N N . ALA A 1 134 ? -0.737 6.121 15.309 1.00 96.00 134 ALA A N 1
ATOM 1016 C CA . ALA A 1 134 ? -0.310 4.743 15.120 1.00 96.00 134 ALA A CA 1
ATOM 1017 C C . ALA A 1 134 ? 1.217 4.593 14.993 1.00 96.00 134 ALA A C 1
ATOM 1019 O O . ALA A 1 134 ? 2.001 5.545 14.970 1.00 96.00 134 ALA A O 1
ATOM 1020 N N . ARG A 1 135 ? 1.654 3.336 14.925 1.00 94.88 135 ARG A N 1
ATOM 1021 C CA . ARG A 1 135 ? 3.042 2.941 14.675 1.00 94.88 135 ARG A CA 1
ATOM 1022 C C . ARG A 1 135 ? 3.108 1.729 13.760 1.00 94.88 135 ARG A C 1
ATOM 1024 O O . ARG A 1 135 ? 2.172 0.937 13.721 1.00 94.88 135 ARG A O 1
ATOM 1031 N N . VAL A 1 136 ? 4.258 1.516 13.141 1.00 92.56 136 VAL A N 1
ATOM 1032 C CA . VAL A 1 136 ? 4.599 0.244 12.504 1.00 92.56 136 VAL A CA 1
ATOM 1033 C C . VAL A 1 136 ? 5.413 -0.600 13.482 1.00 92.56 136 VAL A C 1
ATOM 1035 O O . VAL A 1 136 ? 6.450 -0.172 13.991 1.00 92.56 136 VAL A O 1
ATOM 1038 N N . ASP A 1 137 ? 4.905 -1.788 13.780 1.00 89.19 137 ASP A N 1
ATOM 1039 C CA . ASP A 1 137 ? 5.674 -2.930 14.284 1.00 89.19 137 ASP A CA 1
ATOM 1040 C C . ASP A 1 137 ? 5.903 -3.877 13.108 1.00 89.19 137 ASP A C 1
ATOM 1042 O O . ASP A 1 137 ? 5.102 -3.816 12.193 1.00 89.19 137 ASP A O 1
ATOM 1046 N N . THR A 1 138 ? 6.942 -4.710 13.071 1.00 82.19 138 THR A N 1
ATOM 1047 C CA . THR A 1 138 ? 7.283 -5.573 11.912 1.00 82.19 138 THR A CA 1
ATOM 1048 C C . THR A 1 138 ? 6.073 -5.996 11.053 1.00 82.19 138 THR A C 1
ATOM 1050 O O . THR A 1 138 ? 5.217 -6.757 11.505 1.00 82.19 138 THR A O 1
ATOM 1053 N N . ASP A 1 139 ? 5.989 -5.460 9.827 1.00 83.94 139 ASP A N 1
ATOM 1054 C CA . ASP A 1 139 ? 4.915 -5.690 8.843 1.00 83.94 139 ASP A CA 1
ATOM 1055 C C . ASP A 1 139 ? 3.468 -5.511 9.374 1.00 83.94 139 ASP A C 1
ATOM 1057 O O . ASP A 1 139 ? 2.521 -6.064 8.826 1.00 83.94 139 ASP A O 1
ATOM 1061 N N . THR A 1 140 ? 3.271 -4.729 10.436 1.00 92.44 140 THR A N 1
ATOM 1062 C CA . THR A 1 140 ? 2.007 -4.555 11.166 1.00 92.44 140 THR A CA 1
ATOM 1063 C C . THR A 1 140 ? 1.765 -3.086 11.506 1.00 92.44 140 THR A C 1
ATOM 1065 O O . THR A 1 140 ? 2.562 -2.441 12.189 1.00 92.44 140 THR A O 1
ATOM 1068 N N . LEU A 1 141 ? 0.615 -2.546 11.102 1.00 95.19 141 LEU A N 1
ATOM 1069 C CA . LEU A 1 141 ? 0.148 -1.252 11.593 1.00 95.19 141 LEU A CA 1
ATOM 1070 C C . LEU A 1 141 ? -0.511 -1.456 12.958 1.00 95.19 141 LEU A C 1
ATOM 1072 O O . LEU A 1 141 ? -1.531 -2.133 13.044 1.00 95.19 141 LEU A O 1
ATOM 1076 N N . VAL A 1 142 ? 0.044 -0.854 14.007 1.00 96.88 142 VAL A N 1
ATOM 1077 C CA . VAL A 1 142 ? -0.485 -0.897 15.374 1.00 96.88 142 VAL A CA 1
ATOM 1078 C C . VAL A 1 142 ? -1.088 0.460 15.722 1.00 96.88 142 VAL A C 1
ATOM 1080 O O . VAL A 1 142 ? -0.377 1.463 15.801 1.00 96.88 142 VAL A O 1
ATOM 1083 N N . VAL A 1 143 ? -2.398 0.486 15.955 1.00 96.94 143 VAL A N 1
ATOM 1084 C CA . VAL A 1 143 ? -3.150 1.686 16.342 1.00 96.94 143 VAL A CA 1
ATOM 1085 C C . VAL A 1 143 ? -2.837 2.035 17.797 1.00 96.94 143 VAL A C 1
ATOM 1087 O O . VAL A 1 143 ? -2.864 1.163 18.669 1.00 96.94 143 VAL A O 1
ATOM 1090 N N . THR A 1 144 ? -2.523 3.303 18.069 1.00 95.06 144 THR A N 1
ATOM 1091 C CA . THR A 1 144 ? -2.174 3.780 19.415 1.00 95.06 144 THR A CA 1
ATOM 1092 C C . THR A 1 144 ? -3.163 4.813 19.934 1.00 95.06 144 THR A C 1
ATOM 1094 O O . THR A 1 144 ? -3.868 4.530 20.900 1.00 95.06 144 THR A O 1
ATOM 1097 N N . GLY A 1 145 ? -3.204 5.999 19.325 1.00 94.00 145 GLY A N 1
ATOM 1098 C CA . GLY A 1 145 ? -4.020 7.128 19.784 1.00 94.00 145 GLY A CA 1
ATOM 1099 C C . GLY A 1 145 ? -5.274 7.372 18.950 1.00 94.00 145 GLY A C 1
ATOM 1100 O O . GLY A 1 145 ? -6.209 8.000 19.441 1.00 94.00 145 GLY A O 1
ATOM 1101 N N . ALA A 1 146 ? -5.326 6.851 17.722 1.00 95.50 146 ALA A N 1
ATOM 1102 C CA . ALA A 1 146 ? -6.480 7.007 16.846 1.00 95.50 146 ALA A CA 1
ATOM 1103 C C . ALA A 1 146 ? -7.619 6.029 17.180 1.00 95.50 146 ALA A C 1
ATOM 1105 O O . ALA A 1 146 ? -7.409 4.944 17.725 1.00 95.50 146 ALA A O 1
ATOM 1106 N N . THR A 1 147 ? -8.839 6.395 16.778 1.00 95.94 147 THR A N 1
ATOM 1107 C CA . THR A 1 147 ? -9.977 5.467 16.711 1.00 95.94 147 THR A CA 1
ATOM 1108 C C . THR A 1 147 ? -10.138 4.998 15.273 1.00 95.94 147 THR A C 1
ATOM 1110 O O . THR A 1 147 ? -10.500 5.774 14.394 1.00 95.94 147 THR A O 1
ATOM 1113 N N . VAL A 1 148 ? -9.838 3.725 15.036 1.00 97.69 148 VAL A N 1
ATOM 1114 C CA . VAL A 1 148 ? -9.829 3.114 13.706 1.00 97.69 148 VAL A CA 1
ATOM 1115 C C . VAL A 1 148 ? -10.901 2.028 13.655 1.00 97.69 148 VAL A C 1
ATOM 1117 O O . VAL A 1 148 ? -10.941 1.159 14.520 1.00 97.69 148 VAL A O 1
ATOM 1120 N N . THR A 1 149 ? -11.764 2.062 12.644 1.00 97.31 149 THR A N 1
ATOM 1121 C CA . THR A 1 149 ? -12.841 1.079 12.400 1.00 97.31 149 THR A CA 1
ATOM 1122 C C . THR A 1 149 ? -12.731 0.408 11.028 1.00 97.31 149 THR A C 1
ATOM 1124 O O . THR A 1 149 ? -13.548 -0.440 10.660 1.00 97.31 149 THR A O 1
ATOM 1127 N N . GLY A 1 150 ? -11.686 0.743 10.277 1.00 97.69 150 GLY A N 1
ATOM 1128 C CA . GLY A 1 150 ? -11.363 0.166 8.984 1.00 97.69 150 GLY A CA 1
ATOM 1129 C C . GLY A 1 150 ? -9.939 0.493 8.558 1.00 97.69 150 GLY A C 1
ATOM 1130 O O . GLY A 1 150 ? -9.140 1.025 9.325 1.00 97.69 150 GLY A O 1
ATOM 1131 N N . TRP A 1 151 ? -9.607 0.192 7.315 1.00 97.94 151 TRP A N 1
ATOM 1132 C CA . TRP A 1 151 ? -8.282 0.445 6.763 1.00 97.94 151 TRP A CA 1
ATOM 1133 C C . TRP A 1 151 ? -8.360 0.781 5.281 1.00 97.94 151 TRP A C 1
ATOM 1135 O O . TRP A 1 151 ? -9.359 0.524 4.613 1.00 97.94 151 TRP A O 1
ATOM 1145 N N . GLN A 1 152 ? -7.286 1.350 4.751 1.00 98.56 152 GLN A N 1
ATOM 1146 C CA . GLN A 1 152 ? -7.102 1.515 3.316 1.00 98.56 152 GLN A CA 1
ATOM 1147 C C . GLN A 1 152 ? -5.660 1.179 2.955 1.00 98.56 152 GLN A C 1
ATOM 1149 O O . GLN A 1 152 ? -4.743 1.549 3.691 1.00 98.56 152 GLN A O 1
ATOM 1154 N N . VAL A 1 153 ? -5.468 0.497 1.825 1.00 98.56 153 VAL A N 1
ATOM 1155 C CA . VAL A 1 153 ? -4.143 0.134 1.316 1.00 98.56 153 VAL A CA 1
ATOM 1156 C C . VAL A 1 153 ? -3.831 0.895 0.038 1.00 98.56 153 VAL A C 1
ATOM 1158 O O . VAL A 1 153 ? -4.693 1.096 -0.821 1.00 98.56 153 VAL A O 1
ATOM 1161 N N . ARG A 1 154 ? -2.573 1.299 -0.100 1.00 98.75 154 ARG A N 1
ATOM 1162 C CA . ARG A 1 154 ? -1.997 1.790 -1.346 1.00 98.75 154 ARG A CA 1
ATOM 1163 C C . ARG A 1 154 ? -0.797 0.929 -1.690 1.00 98.75 154 ARG A C 1
ATOM 1165 O O . ARG A 1 154 ? 0.053 0.673 -0.843 1.00 98.75 154 ARG A O 1
ATOM 1172 N N . VAL A 1 155 ? -0.731 0.497 -2.942 1.00 98.50 155 VAL A N 1
ATOM 1173 C CA . VAL A 1 155 ? 0.440 -0.187 -3.482 1.00 98.50 155 VAL A CA 1
ATOM 1174 C C . VAL A 1 155 ? 1.009 0.652 -4.609 1.00 98.50 155 VAL A C 1
ATOM 1176 O O . VAL A 1 155 ? 0.327 0.913 -5.601 1.00 98.50 155 VAL A O 1
ATOM 1179 N N . THR A 1 156 ? 2.261 1.064 -4.453 1.00 98.25 156 THR A N 1
ATOM 1180 C CA . THR A 1 156 ? 3.015 1.784 -5.478 1.00 98.25 156 THR A CA 1
ATOM 1181 C C . THR A 1 156 ? 3.940 0.806 -6.186 1.00 98.25 156 THR A C 1
ATOM 1183 O O . THR A 1 156 ? 4.705 0.096 -5.544 1.00 98.25 156 THR A O 1
ATOM 1186 N N . LEU A 1 157 ? 3.847 0.759 -7.508 1.00 97.12 157 LEU A N 1
ATOM 1187 C CA . LEU A 1 157 ? 4.664 -0.029 -8.418 1.00 97.12 157 LEU A CA 1
ATOM 1188 C C . LEU A 1 157 ? 5.848 0.809 -8.890 1.00 97.12 157 LEU A C 1
ATOM 1190 O O . LEU A 1 157 ? 5.644 1.918 -9.388 1.00 97.12 157 LEU A O 1
ATOM 1194 N N . LEU A 1 158 ? 7.064 0.282 -8.739 1.00 94.25 158 LEU A N 1
ATOM 1195 C CA . LEU A 1 158 ? 8.302 1.000 -9.030 1.00 94.25 158 LEU A CA 1
ATOM 1196 C C . LEU A 1 158 ? 9.177 0.229 -10.015 1.00 94.25 158 LEU A C 1
ATOM 1198 O O . LEU A 1 158 ? 9.516 -0.937 -9.806 1.00 94.25 158 LEU A O 1
ATOM 1202 N N . ARG A 1 159 ? 9.570 0.913 -11.088 1.00 92.25 159 ARG A N 1
ATOM 1203 C CA . ARG A 1 159 ? 10.548 0.446 -12.079 1.00 92.25 159 ARG A CA 1
ATOM 1204 C C . ARG A 1 159 ? 11.703 1.446 -12.126 1.00 92.25 159 ARG A C 1
ATOM 1206 O O . ARG A 1 159 ? 11.428 2.635 -11.952 1.00 92.25 159 ARG A O 1
ATOM 1213 N N . PRO A 1 160 ? 12.961 1.024 -12.349 1.00 90.00 160 PRO A N 1
ATOM 1214 C CA . PRO A 1 160 ? 14.054 1.964 -12.571 1.00 90.00 160 PRO A CA 1
ATOM 1215 C C . PRO A 1 160 ? 13.656 2.997 -13.630 1.00 90.00 160 PRO A C 1
ATOM 1217 O O . PRO A 1 160 ? 13.069 2.638 -14.652 1.00 90.00 160 PRO A O 1
ATOM 1220 N N . ALA A 1 161 ? 13.896 4.271 -13.337 1.00 86.12 161 ALA A N 1
ATOM 1221 C CA . ALA A 1 161 ? 13.694 5.335 -14.307 1.00 86.12 161 ALA A CA 1
ATOM 1222 C C . ALA A 1 161 ? 14.909 5.384 -15.234 1.00 86.12 161 ALA A C 1
ATOM 1224 O O . ALA A 1 161 ? 16.044 5.384 -14.753 1.00 86.12 161 ALA A O 1
ATOM 1225 N N . ASP A 1 162 ? 14.671 5.482 -16.536 1.00 71.75 162 ASP A N 1
ATOM 1226 C CA . ASP A 1 162 ? 15.717 5.877 -17.472 1.00 71.75 162 ASP A CA 1
ATOM 1227 C C . ASP A 1 162 ? 15.853 7.410 -17.444 1.00 71.75 162 ASP A C 1
ATOM 1229 O O . ASP A 1 162 ? 14.874 8.133 -17.221 1.00 71.75 162 ASP A O 1
ATOM 1233 N N . ASP A 1 163 ? 17.043 7.942 -17.742 1.00 55.44 163 ASP A N 1
ATOM 1234 C CA . ASP A 1 163 ? 17.246 9.394 -17.908 1.00 55.44 163 ASP A CA 1
ATOM 1235 C C . ASP A 1 163 ? 16.330 9.993 -19.005 1.00 55.44 163 ASP A C 1
ATOM 1237 O O . ASP A 1 163 ? 16.077 11.198 -19.027 1.00 55.44 163 ASP A O 1
ATOM 1241 N N . ALA A 1 164 ? 15.786 9.139 -19.882 1.00 52.72 164 ALA A N 1
ATOM 1242 C CA . ALA A 1 164 ? 14.928 9.466 -21.017 1.00 52.72 164 ALA A CA 1
ATOM 1243 C C . ALA A 1 164 ? 13.408 9.391 -20.744 1.00 52.72 164 ALA A C 1
ATOM 1245 O O . ALA A 1 164 ? 12.627 9.581 -21.675 1.00 52.72 164 ALA A O 1
ATOM 1246 N N . ASP A 1 165 ? 12.952 9.213 -19.495 1.00 51.78 165 ASP A N 1
ATOM 1247 C CA . ASP A 1 165 ? 11.515 9.295 -19.128 1.00 51.78 165 ASP A CA 1
ATOM 1248 C C . ASP A 1 165 ? 10.918 10.725 -19.278 1.00 51.78 165 ASP A C 1
ATOM 1250 O O . ASP A 1 165 ? 9.851 11.050 -18.753 1.00 51.78 165 ASP A O 1
ATOM 1254 N N . VAL A 1 166 ? 11.616 11.606 -20.002 1.00 47.69 166 VAL A N 1
ATOM 1255 C CA . VAL A 1 166 ? 11.109 12.835 -20.615 1.00 47.69 166 VAL A CA 1
ATOM 1256 C C . VAL A 1 166 ? 11.121 12.610 -22.131 1.00 47.69 166 VAL A C 1
ATOM 1258 O O . VAL A 1 166 ? 12.131 12.832 -22.788 1.00 47.69 166 VAL A O 1
ATOM 1261 N N . ALA A 1 167 ? 9.992 12.146 -22.674 1.00 49.00 167 ALA A N 1
ATOM 1262 C CA . ALA A 1 167 ? 9.721 12.032 -24.112 1.00 49.00 167 ALA A CA 1
ATOM 1263 C C . ALA A 1 167 ? 10.823 11.337 -24.950 1.00 49.00 167 ALA A C 1
ATOM 1265 O O . ALA A 1 167 ? 11.458 11.959 -25.802 1.00 49.00 167 ALA A O 1
ATOM 1266 N N . ALA A 1 168 ? 11.015 10.028 -24.771 1.00 44.31 168 ALA A N 1
ATOM 1267 C CA . ALA A 1 168 ? 11.793 9.224 -25.716 1.00 44.31 168 ALA A CA 1
ATOM 1268 C C . ALA A 1 168 ? 10.945 8.816 -26.951 1.00 44.31 168 ALA A C 1
ATOM 1270 O O . ALA A 1 168 ? 9.767 8.482 -26.793 1.00 44.31 168 ALA A O 1
ATOM 1271 N N . PRO A 1 169 ? 11.509 8.803 -28.180 1.00 45.75 169 PRO A N 1
ATOM 1272 C CA . PRO A 1 169 ? 10.873 8.172 -29.344 1.00 45.75 169 PRO A CA 1
ATOM 1273 C C . PRO A 1 169 ? 10.699 6.658 -29.106 1.00 45.75 169 PRO A C 1
ATOM 1275 O O . PRO A 1 169 ? 11.368 6.116 -28.224 1.00 45.75 169 PRO A O 1
ATOM 1278 N N . PRO A 1 170 ? 9.833 5.949 -29.862 1.00 49.34 170 PRO A N 1
ATOM 1279 C CA . PRO A 1 170 ? 9.549 4.539 -29.607 1.00 49.34 170 PRO A CA 1
ATOM 1280 C C . PRO A 1 170 ? 10.816 3.690 -29.767 1.00 49.34 170 PRO A C 1
ATOM 1282 O O . PRO A 1 170 ? 11.244 3.368 -30.874 1.00 49.34 170 PRO A O 1
ATOM 1285 N N . GLY A 1 171 ? 11.422 3.356 -28.631 1.00 47.12 171 GLY A N 1
ATOM 1286 C CA . GLY A 1 171 ? 12.419 2.308 -28.495 1.00 47.12 171 GLY A CA 1
ATOM 1287 C C . GLY A 1 171 ? 11.755 0.934 -28.357 1.00 47.12 171 GLY A C 1
ATOM 1288 O O . GLY A 1 171 ? 10.524 0.827 -28.408 1.00 47.12 171 GLY A O 1
ATOM 1289 N N . PRO A 1 172 ? 12.546 -0.139 -28.179 1.00 49.50 172 PRO A N 1
ATOM 1290 C CA . PRO A 1 172 ? 11.997 -1.443 -27.811 1.00 49.50 172 PRO A CA 1
ATOM 1291 C C . PRO A 1 172 ? 11.093 -1.309 -26.571 1.00 49.50 172 PRO A C 1
ATOM 1293 O O . PRO A 1 172 ? 11.315 -0.404 -25.761 1.00 49.50 172 PRO A O 1
ATOM 1296 N N . PRO A 1 173 ? 10.069 -2.172 -26.409 1.00 54.03 173 PRO A N 1
ATOM 1297 C CA . PRO A 1 173 ? 9.166 -2.084 -25.269 1.00 54.03 173 PRO A CA 1
ATOM 1298 C C . PRO A 1 173 ? 9.988 -2.069 -23.981 1.00 54.03 173 PRO A C 1
ATOM 1300 O O . PRO A 1 173 ? 10.880 -2.903 -23.807 1.00 54.03 173 PRO A O 1
ATOM 1303 N N . ALA A 1 174 ? 9.702 -1.102 -23.106 1.00 54.00 174 ALA A N 1
ATOM 1304 C CA . ALA A 1 174 ? 10.349 -1.011 -21.806 1.00 54.00 174 ALA A CA 1
ATOM 1305 C C . ALA A 1 174 ? 10.283 -2.380 -21.097 1.00 54.00 174 ALA A C 1
ATOM 1307 O O . ALA A 1 174 ? 9.288 -3.098 -21.274 1.00 54.00 174 ALA A O 1
ATOM 1308 N N . PRO A 1 175 ? 11.310 -2.765 -20.312 1.00 57.12 175 PRO A N 1
ATOM 1309 C CA . PRO A 1 175 ? 11.300 -4.041 -19.609 1.00 57.12 175 PRO A CA 1
ATOM 1310 C C . PRO A 1 175 ? 10.000 -4.183 -18.815 1.00 57.12 175 PRO A C 1
ATOM 1312 O O . PRO A 1 175 ? 9.469 -3.190 -18.296 1.00 57.12 175 PRO A O 1
ATOM 1315 N N . ALA A 1 176 ? 9.479 -5.415 -18.764 1.00 74.69 176 ALA A N 1
ATOM 1316 C CA . ALA A 1 176 ? 8.243 -5.718 -18.056 1.00 74.69 176 ALA A CA 1
ATOM 1317 C C . ALA A 1 176 ? 8.311 -5.109 -16.647 1.00 74.69 176 ALA A C 1
ATOM 1319 O O . ALA A 1 176 ? 9.261 -5.354 -15.905 1.00 74.69 176 ALA A O 1
ATOM 1320 N N . GLY A 1 177 ? 7.346 -4.249 -16.325 1.00 87.31 177 GLY A N 1
ATOM 1321 C CA . GLY A 1 177 ? 7.267 -3.616 -15.014 1.00 87.31 177 GLY A CA 1
ATOM 1322 C C . GLY A 1 177 ? 6.795 -4.601 -13.941 1.00 87.31 177 GLY A C 1
ATOM 1323 O O . GLY A 1 177 ? 6.406 -5.731 -14.255 1.00 87.31 177 GLY A O 1
ATOM 1324 N N . PRO A 1 178 ? 6.795 -4.184 -12.667 1.00 94.06 178 PRO A N 1
ATOM 1325 C CA . PRO A 1 178 ? 6.197 -4.987 -11.610 1.00 94.06 178 PRO A CA 1
ATOM 1326 C C . PRO A 1 178 ? 4.681 -5.122 -11.830 1.00 94.06 178 PRO A C 1
ATOM 1328 O O . PRO A 1 178 ? 4.035 -4.230 -12.388 1.00 94.06 178 PRO A O 1
ATOM 1331 N N . VAL A 1 179 ? 4.118 -6.243 -11.378 1.00 96.75 179 VAL A N 1
ATOM 1332 C CA . VAL A 1 179 ? 2.698 -6.588 -11.515 1.00 96.75 179 VAL A CA 1
ATOM 1333 C C . VAL A 1 179 ? 2.129 -6.987 -10.159 1.00 96.75 179 VAL A C 1
ATOM 1335 O O . VAL A 1 179 ? 2.555 -7.983 -9.577 1.00 96.75 179 VAL A O 1
ATOM 1338 N N . LEU A 1 180 ? 1.124 -6.263 -9.667 1.00 98.25 180 LEU A N 1
ATOM 1339 C CA . LEU A 1 180 ? 0.387 -6.624 -8.453 1.00 98.25 180 LEU A CA 1
ATOM 1340 C C . LEU A 1 180 ? -0.785 -7.553 -8.792 1.00 98.25 180 LEU A C 1
ATOM 1342 O O . LEU A 1 180 ? -1.668 -7.185 -9.568 1.00 98.25 180 LEU A O 1
ATOM 1346 N N . ARG A 1 181 ? -0.831 -8.737 -8.174 1.00 98.12 181 ARG A N 1
ATOM 1347 C CA . ARG A 1 181 ? -1.879 -9.751 -8.396 1.00 98.12 181 ARG A CA 1
ATOM 1348 C C . ARG A 1 181 ? -2.942 -9.781 -7.305 1.00 98.12 181 ARG A C 1
ATOM 1350 O O . ARG A 1 181 ? -4.106 -10.052 -7.584 1.00 98.12 181 ARG A O 1
ATOM 1357 N N . SER A 1 182 ? -2.561 -9.523 -6.060 1.00 98.38 182 SER A N 1
ATOM 1358 C CA . SER A 1 182 ? -3.518 -9.358 -4.965 1.00 98.38 182 SER A CA 1
ATOM 1359 C C . SER A 1 182 ? -2.919 -8.601 -3.796 1.00 98.38 182 SER A C 1
ATOM 1361 O O . SER A 1 182 ? -1.706 -8.650 -3.596 1.00 98.38 182 SER A O 1
ATOM 1363 N N . VAL A 1 183 ? -3.781 -7.972 -3.003 1.00 98.19 183 VAL A N 1
ATOM 1364 C CA . VAL A 1 183 ? -3.432 -7.336 -1.727 1.00 98.19 183 VAL A CA 1
ATOM 1365 C C . VAL A 1 183 ? -4.620 -7.409 -0.766 1.00 98.19 183 VAL A C 1
ATOM 1367 O O . VAL A 1 183 ? -5.765 -7.325 -1.216 1.00 98.19 183 VAL A O 1
ATOM 1370 N N . GLY A 1 184 ? -4.364 -7.597 0.527 1.00 93.31 184 GLY A N 1
ATOM 1371 C CA . GLY A 1 184 ? -5.381 -7.665 1.580 1.00 93.31 184 GLY A CA 1
ATOM 1372 C C . GLY A 1 184 ? -4.786 -7.767 2.968 1.00 93.31 184 GLY A C 1
ATOM 1373 O O . GLY A 1 184 ? -3.659 -8.303 3.061 1.00 93.31 184 GLY A O 1
#

Sequence (184 aa):
MTDAAPTARRDIAYRAFRLPADAHQGVLAGVRAGGRGIELADPVGRLDHTDPDSRTRRYAAGSWTSPPVAAGFAVREVVPSWTADAPAGCWLRVELRGWGDDSPATGWYVLADWAADDHAFRRTSVPGQRDADARVDTDTLVVTGATVTGWQVRVTLLRPADDADVAAPPGPPAPAGPVLRSVG

Secondary structure (DSSP, 8-state):
--PPPP----------EETTTTGGGSEEESEEEETTEEEE-S--EEEEEE-TTS-EEEEEEEEEEPPPEE-SS--SEE---EEEE--TT-EEEEEEEEEETTEESS--EEEEEE-SSTTTS-----TT-B-SSEEEETTEEEESSS--SEEEEEEEEEEEPPTT-SS----SPPPP--EEEEE-

Foldseek 3Di:
DDDDPDDDDDQDDDDKDFPPVRQVQWDWFQWDGDPQAIFHHRQPDKDWDQAPVRDIFIWRKIKTKHDWDFSQDFDFKDAKDFDKAAPALKWKWKWKFFDDDPGTQGDIDTLWTDHPDCPNGNTDGPPDADDQAWGDDNRMIGGHNTGGRTMMMMMMIIHGDDPVSPDDDDDPPDPGTMGTRMMD